Protein AF-A0AA41VCH3-F1 (afdb_monomer)

Organism: Papaver nudicaule (NCBI:txid74823)

Structure (mmCIF, N/CA/C/O backbone):
data_AF-A0AA41VCH3-F1
#
_entry.id   AF-A0AA41VCH3-F1
#
loop_
_atom_site.group_PDB
_atom_site.id
_atom_site.type_symbol
_atom_site.label_atom_id
_atom_site.label_alt_id
_atom_site.label_comp_id
_atom_site.label_asym_id
_atom_site.label_entity_id
_atom_site.label_seq_id
_atom_site.pdbx_PDB_ins_code
_atom_site.Cartn_x
_atom_site.Cartn_y
_atom_site.Cartn_z
_atom_site.occupancy
_atom_site.B_iso_or_equiv
_atom_site.auth_seq_id
_atom_site.auth_comp_id
_atom_site.auth_asym_id
_atom_site.auth_atom_id
_atom_site.pdbx_PDB_model_num
ATOM 1 N N . MET A 1 1 ? -30.556 -19.562 -73.831 1.00 44.75 1 MET A N 1
ATOM 2 C CA . MET A 1 1 ? -29.137 -19.143 -73.773 1.00 44.75 1 MET A CA 1
ATOM 3 C C . MET A 1 1 ? -28.936 -18.423 -72.446 1.00 44.75 1 MET A C 1
ATOM 5 O O . MET A 1 1 ? -29.599 -17.421 -72.222 1.00 44.75 1 MET A O 1
ATOM 9 N N . LYS A 1 2 ? -28.187 -19.008 -71.503 1.00 46.34 2 LYS A N 1
ATOM 10 C CA . LYS A 1 2 ? -28.019 -18.474 -70.138 1.00 46.34 2 LYS A CA 1
ATOM 11 C C . LYS A 1 2 ? -26.635 -17.828 -70.025 1.00 46.34 2 LYS A C 1
ATOM 13 O O . LYS A 1 2 ? -25.634 -18.504 -70.238 1.00 46.34 2 LYS A O 1
ATOM 18 N N . ASN A 1 3 ? -26.615 -16.534 -69.716 1.00 43.72 3 ASN A N 1
ATOM 19 C CA . ASN A 1 3 ? -25.417 -15.719 -69.522 1.00 43.72 3 ASN A CA 1
ATOM 20 C C . ASN A 1 3 ? -24.681 -16.133 -68.238 1.00 43.72 3 ASN A C 1
ATOM 22 O O . ASN A 1 3 ? -25.306 -16.248 -67.183 1.00 43.72 3 ASN A O 1
ATOM 26 N N . GLN A 1 4 ? -23.362 -16.322 -68.315 1.00 51.16 4 GLN A N 1
ATOM 27 C CA . GLN A 1 4 ? -22.490 -16.439 -67.144 1.00 51.16 4 GLN A CA 1
ATOM 28 C C . GLN A 1 4 ? -21.772 -15.105 -66.881 1.00 51.16 4 GLN A C 1
ATOM 30 O O . GLN A 1 4 ? -21.280 -14.505 -67.837 1.00 51.16 4 GLN A O 1
ATOM 35 N N . PRO A 1 5 ? -21.654 -14.641 -65.624 1.00 48.44 5 PRO A N 1
ATOM 36 C CA . PRO A 1 5 ? -20.784 -13.522 -65.282 1.00 48.44 5 PRO A CA 1
ATOM 37 C C . PRO A 1 5 ? -19.340 -13.995 -65.040 1.00 48.44 5 PRO A C 1
ATOM 39 O O . PRO A 1 5 ? -19.089 -14.917 -64.258 1.00 48.44 5 PRO A O 1
ATOM 42 N N . SER A 1 6 ? -18.383 -13.329 -65.689 1.00 43.38 6 SER A N 1
ATOM 43 C CA . SER A 1 6 ? -16.946 -13.491 -65.461 1.00 43.38 6 SER A CA 1
ATOM 44 C C . SER A 1 6 ? -16.555 -13.008 -64.056 1.00 43.38 6 SER A C 1
ATOM 46 O O . SER A 1 6 ? -16.932 -11.927 -63.605 1.00 43.38 6 SER A O 1
ATOM 48 N N . LYS A 1 7 ? -15.785 -13.829 -63.333 1.00 48.84 7 LYS A N 1
ATOM 49 C CA . LYS A 1 7 ? -15.198 -13.482 -62.032 1.00 48.84 7 LYS A CA 1
ATOM 50 C C . LYS A 1 7 ? -13.834 -12.822 -62.233 1.00 48.84 7 LYS A C 1
ATOM 52 O O . LYS A 1 7 ? -12.812 -13.502 -62.187 1.00 48.84 7 LYS A O 1
ATOM 57 N N . ASP A 1 8 ? -13.801 -11.500 -62.362 1.00 45.50 8 ASP A N 1
ATOM 58 C CA . ASP A 1 8 ? -12.543 -10.748 -62.289 1.00 45.50 8 ASP A CA 1
ATOM 59 C C . ASP A 1 8 ? -12.123 -10.536 -60.828 1.00 45.50 8 ASP A C 1
ATOM 61 O O . ASP A 1 8 ? -12.456 -9.552 -60.159 1.00 45.50 8 ASP A O 1
ATOM 65 N N . GLY A 1 9 ? -11.366 -11.504 -60.312 1.00 44.47 9 GLY A N 1
ATOM 66 C CA . GLY A 1 9 ? -10.691 -11.430 -59.021 1.00 44.47 9 GLY A CA 1
ATOM 67 C C . GLY A 1 9 ? -9.550 -10.412 -59.041 1.00 44.47 9 GLY A C 1
ATOM 68 O O . GLY A 1 9 ? -8.397 -10.758 -59.292 1.00 44.47 9 GLY A O 1
ATOM 69 N N . LYS A 1 10 ? -9.847 -9.150 -58.714 1.00 47.88 10 LYS A N 1
ATOM 70 C CA . LYS A 1 10 ? -8.830 -8.112 -58.478 1.00 47.88 10 LYS A CA 1
ATOM 71 C C . LYS A 1 10 ? -8.031 -8.433 -57.207 1.00 47.88 10 LYS A C 1
ATOM 73 O O . LYS A 1 10 ? -8.403 -8.032 -56.104 1.00 47.88 10 LYS A O 1
ATOM 78 N N . LYS A 1 11 ? -6.906 -9.141 -57.349 1.00 53.41 11 LYS A N 1
ATOM 79 C CA . LYS A 1 11 ? -5.894 -9.287 -56.290 1.00 53.41 11 LYS A CA 1
ATOM 80 C C . LYS A 1 11 ? -5.283 -7.910 -55.999 1.00 53.41 11 LYS A C 1
ATOM 82 O O . LYS A 1 11 ? -4.511 -7.381 -56.792 1.00 53.41 11 LYS A O 1
ATOM 87 N N . LYS A 1 12 ? -5.647 -7.305 -54.865 1.00 52.81 12 LYS A N 1
ATOM 88 C CA . LYS A 1 12 ? -5.017 -6.068 -54.381 1.00 52.81 12 LYS A CA 1
ATOM 89 C C . LYS A 1 12 ? -3.603 -6.391 -53.888 1.00 52.81 12 LYS A C 1
ATOM 91 O O . LYS A 1 12 ? -3.432 -7.069 -52.879 1.00 52.81 12 LYS A O 1
ATOM 96 N N . ASN A 1 13 ? -2.594 -5.888 -54.595 1.00 52.25 13 ASN A N 1
ATOM 97 C CA . ASN A 1 13 ? -1.188 -5.973 -54.204 1.00 52.25 13 ASN A CA 1
ATOM 98 C C . ASN A 1 13 ? -0.946 -5.171 -52.912 1.00 52.25 13 ASN A C 1
ATOM 100 O O . ASN A 1 13 ? -0.869 -3.946 -52.937 1.00 52.25 13 ASN A O 1
ATOM 104 N N . PHE A 1 14 ? -0.809 -5.856 -51.773 1.00 54.19 14 PHE A N 1
ATOM 105 C CA . PHE A 1 14 ? -0.569 -5.233 -50.459 1.00 54.19 14 PHE A CA 1
ATOM 106 C C . PHE A 1 14 ? 0.899 -4.805 -50.230 1.00 54.19 14 PHE A C 1
ATOM 108 O O . PHE A 1 14 ? 1.244 -4.253 -49.188 1.00 54.19 14 PHE A O 1
ATOM 115 N N . ASN A 1 15 ? 1.785 -5.020 -51.207 1.00 54.34 15 ASN A N 1
ATOM 116 C CA . ASN A 1 15 ? 3.236 -4.901 -51.017 1.00 54.34 15 ASN A CA 1
ATOM 117 C C . ASN A 1 15 ? 3.860 -3.587 -51.507 1.00 54.34 15 ASN A C 1
ATOM 119 O O . ASN A 1 15 ? 5.068 -3.517 -51.704 1.00 54.34 15 ASN A O 1
ATOM 123 N N . GLN A 1 16 ? 3.082 -2.516 -51.655 1.00 58.00 16 GLN A N 1
ATOM 124 C CA . GLN A 1 16 ? 3.620 -1.202 -52.016 1.00 58.00 16 GLN A CA 1
ATOM 125 C C . GLN A 1 16 ? 3.006 -0.109 -51.145 1.00 58.00 16 GLN A C 1
ATOM 127 O O . GLN A 1 16 ? 2.049 0.539 -51.554 1.00 58.00 16 GLN A O 1
ATOM 132 N N . LYS A 1 17 ? 3.535 0.042 -49.921 1.00 51.72 17 LYS A N 1
ATOM 133 C CA . LYS A 1 17 ? 3.572 1.268 -49.081 1.00 51.72 17 LYS A CA 1
ATOM 134 C C . LYS A 1 17 ? 3.895 0.896 -47.627 1.00 51.72 17 LYS A C 1
ATOM 136 O O . LYS A 1 17 ? 3.128 1.154 -46.708 1.00 51.72 17 LYS A O 1
ATOM 141 N N . LYS A 1 18 ? 5.072 0.318 -47.391 1.00 56.34 18 LYS A N 1
ATOM 142 C CA . LYS A 1 18 ? 5.729 0.428 -46.079 1.00 56.34 18 LYS A CA 1
ATOM 143 C C . LYS A 1 18 ? 6.920 1.366 -46.220 1.00 56.34 18 LYS A C 1
ATOM 145 O O . LYS A 1 18 ? 8.068 0.964 -46.108 1.00 56.34 18 LYS A O 1
ATOM 150 N N . ARG A 1 19 ? 6.609 2.626 -46.539 1.00 57.78 19 ARG A N 1
ATOM 151 C CA . ARG A 1 19 ? 7.538 3.737 -46.327 1.00 57.78 19 ARG A CA 1
ATOM 152 C C . ARG A 1 19 ? 7.658 3.924 -44.815 1.00 57.78 19 ARG A C 1
ATOM 154 O O . ARG A 1 19 ? 6.658 3.864 -44.101 1.00 57.78 19 ARG A O 1
ATOM 161 N N . LEU A 1 20 ? 8.889 4.077 -44.350 1.00 56.97 20 LEU A N 1
ATOM 162 C CA . LEU A 1 20 ? 9.230 4.391 -42.968 1.00 56.97 20 LEU A CA 1
ATOM 163 C C . LEU A 1 20 ? 8.539 5.717 -42.604 1.00 56.97 20 LEU A C 1
ATOM 165 O O . LEU A 1 20 ? 8.847 6.745 -43.196 1.00 56.97 20 LEU A O 1
ATOM 169 N N . GLY A 1 21 ? 7.541 5.657 -41.717 1.00 62.41 21 GLY A N 1
ATOM 170 C CA . GLY A 1 21 ? 6.634 6.774 -41.406 1.00 62.41 21 GLY A CA 1
ATOM 171 C C . GLY A 1 21 ? 5.174 6.464 -41.755 1.00 62.41 21 GLY A C 1
ATOM 172 O O . GLY A 1 21 ? 4.545 7.163 -42.544 1.00 62.41 21 GLY A O 1
ATOM 173 N N . GLY A 1 22 ? 4.644 5.357 -41.230 1.00 58.44 22 GLY A N 1
ATOM 174 C CA . GLY A 1 22 ? 3.269 4.928 -41.475 1.00 58.44 22 GLY A CA 1
ATOM 175 C C . GLY A 1 22 ? 2.259 5.764 -40.688 1.00 58.44 22 GLY A C 1
ATOM 176 O O . GLY A 1 22 ? 2.431 5.965 -39.491 1.00 58.44 22 GLY A O 1
ATOM 177 N N . LYS A 1 23 ? 1.220 6.219 -41.399 1.00 66.62 23 LYS A N 1
ATOM 178 C CA . LYS A 1 23 ? -0.065 6.773 -40.938 1.00 66.62 23 LYS A CA 1
ATOM 179 C C . LYS A 1 23 ? -0.340 6.470 -39.456 1.00 66.62 23 LYS A C 1
ATOM 181 O O . LYS A 1 23 ? -0.435 5.301 -39.086 1.00 66.62 23 LYS A O 1
ATOM 186 N N . GLY A 1 24 ? -0.437 7.524 -38.640 1.00 71.69 24 GLY A N 1
ATOM 187 C CA . GLY A 1 24 ? -0.767 7.418 -37.218 1.00 71.69 24 GLY A CA 1
ATOM 188 C C . GLY A 1 24 ? -2.037 6.598 -36.980 1.00 71.69 24 GLY A C 1
ATOM 189 O O . GLY A 1 24 ? -2.812 6.356 -37.909 1.00 71.69 24 GLY A O 1
ATOM 190 N N . LEU A 1 25 ? -2.218 6.142 -35.737 1.00 77.00 25 LEU A N 1
ATOM 191 C CA . LEU A 1 25 ? -3.386 5.361 -35.316 1.00 77.00 25 LEU A CA 1
ATOM 192 C C . LEU A 1 25 ? -4.669 5.984 -35.887 1.00 77.00 25 LEU A C 1
ATOM 194 O O . LEU A 1 25 ? -4.844 7.202 -35.831 1.00 77.00 25 LEU A O 1
ATOM 198 N N . SER A 1 26 ? -5.543 5.160 -36.474 1.00 84.44 26 SER A N 1
ATOM 199 C CA . SER A 1 26 ? -6.813 5.653 -37.010 1.00 84.44 26 SER A CA 1
ATOM 200 C C . SER A 1 26 ? -7.619 6.335 -35.901 1.00 84.44 26 SER A C 1
ATOM 202 O O . SER A 1 26 ? -7.504 5.969 -34.731 1.00 84.44 26 SER A O 1
ATOM 204 N N . LEU A 1 27 ? -8.451 7.318 -36.256 1.00 81.50 27 LEU A N 1
ATOM 205 C CA . LEU A 1 27 ? -9.344 7.977 -35.296 1.00 81.50 27 LEU A CA 1
ATOM 206 C C . LEU A 1 27 ? -10.200 6.947 -34.541 1.00 81.50 27 LEU A C 1
ATOM 208 O O . LEU A 1 27 ? -10.379 7.046 -33.334 1.00 81.50 27 LEU A O 1
ATOM 212 N N . GLU A 1 28 ? -10.629 5.899 -35.244 1.00 80.06 28 GLU A N 1
ATOM 213 C CA . GLU A 1 28 ? -11.319 4.746 -34.671 1.00 80.06 28 GLU A CA 1
ATOM 214 C C . GLU A 1 28 ? -10.460 3.990 -33.641 1.00 80.06 28 GLU A C 1
ATOM 216 O O . GLU A 1 28 ? -10.956 3.626 -32.579 1.00 80.06 28 GLU A O 1
ATOM 221 N N . ALA A 1 29 ? -9.159 3.793 -33.890 1.00 81.50 29 ALA A N 1
ATOM 222 C CA . ALA A 1 29 ? -8.250 3.186 -32.916 1.00 81.50 29 ALA A CA 1
ATOM 223 C C . ALA A 1 29 ? -8.054 4.073 -31.675 1.00 81.50 29 ALA A C 1
ATOM 225 O O . ALA A 1 29 ? -8.006 3.556 -30.560 1.00 81.50 29 ALA A O 1
ATOM 226 N N . PHE A 1 30 ? -7.988 5.397 -31.849 1.00 81.31 30 PHE A N 1
ATOM 227 C CA . PHE A 1 30 ? -7.926 6.354 -30.741 1.00 81.31 30 PHE A CA 1
ATOM 228 C C . PHE A 1 30 ? -9.211 6.362 -29.904 1.00 81.31 30 PHE A C 1
ATOM 230 O O . PHE A 1 30 ? -9.135 6.299 -28.677 1.00 81.31 30 PHE A O 1
ATOM 237 N N . ALA A 1 31 ? -10.378 6.392 -30.552 1.00 83.06 31 ALA A N 1
ATOM 238 C CA . ALA A 1 31 ? -11.673 6.324 -29.881 1.00 83.06 31 ALA A CA 1
ATOM 239 C C . ALA A 1 31 ? -11.825 5.001 -29.118 1.00 83.06 31 ALA A C 1
ATOM 241 O O . ALA A 1 31 ? -12.154 5.012 -27.935 1.00 83.06 31 ALA A O 1
ATOM 242 N N . ASN A 1 32 ? -11.470 3.876 -29.747 1.00 74.50 32 ASN A N 1
ATOM 243 C CA . ASN A 1 32 ? -11.501 2.554 -29.122 1.00 74.50 32 ASN A CA 1
ATOM 244 C C . ASN A 1 32 ? -10.536 2.419 -27.934 1.00 74.50 32 ASN A C 1
ATOM 246 O O . ASN A 1 32 ? -10.871 1.752 -26.962 1.00 74.50 32 ASN A O 1
ATOM 250 N N . ALA A 1 33 ? -9.366 3.064 -27.968 1.00 74.19 33 ALA A N 1
ATOM 251 C CA . ALA A 1 33 ? -8.427 3.067 -26.841 1.00 74.19 33 ALA A CA 1
ATOM 252 C C . ALA A 1 33 ? -8.945 3.840 -25.613 1.00 74.19 33 ALA A C 1
ATOM 254 O O . ALA A 1 33 ? -8.420 3.667 -24.515 1.00 74.19 33 ALA A O 1
ATOM 255 N N . LYS A 1 34 ? -9.942 4.715 -25.794 1.00 69.44 34 LYS A N 1
ATOM 256 C CA . LYS A 1 34 ? -10.591 5.471 -24.714 1.00 69.44 34 LYS A CA 1
ATOM 257 C C . LYS A 1 34 ? -11.945 4.889 -24.308 1.00 69.44 34 LYS A C 1
ATOM 259 O O . LYS A 1 34 ? -12.313 5.023 -23.147 1.00 69.44 34 LYS A O 1
ATOM 264 N N . SER A 1 35 ? -12.674 4.263 -25.233 1.00 68.25 35 SER A N 1
ATOM 265 C CA . SER A 1 35 ? -14.008 3.700 -24.985 1.00 68.25 35 SER A CA 1
ATOM 266 C C . SER A 1 35 ? -13.976 2.269 -24.454 1.00 68.25 35 SER A C 1
ATOM 268 O O . SER A 1 35 ? -14.882 1.869 -23.725 1.00 68.25 35 SER A O 1
ATOM 270 N N . LYS A 1 36 ? -12.932 1.492 -24.771 1.00 62.03 36 LYS A N 1
ATOM 271 C CA . LYS A 1 36 ? -12.729 0.178 -24.165 1.00 62.03 36 LYS A CA 1
ATOM 272 C C . LYS A 1 36 ? -12.079 0.366 -22.804 1.00 62.03 36 LYS A C 1
ATOM 274 O O . LYS A 1 36 ? -10.869 0.559 -22.700 1.00 62.03 36 LYS A O 1
ATOM 279 N N . ILE A 1 37 ? -12.885 0.259 -21.751 1.00 62.25 37 ILE A N 1
ATOM 280 C CA . ILE A 1 37 ? -12.417 -0.053 -20.395 1.00 62.25 37 ILE A CA 1
ATOM 281 C C . ILE A 1 37 ? -11.982 -1.529 -20.409 1.00 62.25 37 ILE A C 1
ATOM 283 O O . ILE A 1 37 ? -12.553 -2.387 -19.746 1.00 62.25 37 ILE A O 1
ATOM 287 N N . ASP A 1 38 ? -10.999 -1.865 -21.245 1.00 65.00 38 ASP A N 1
ATOM 288 C CA . ASP A 1 38 ? -10.329 -3.152 -21.140 1.00 65.00 38 ASP A CA 1
ATOM 289 C C . ASP A 1 38 ? -9.525 -3.071 -19.847 1.00 65.00 38 ASP A C 1
ATOM 291 O O . ASP A 1 38 ? -8.580 -2.286 -19.739 1.00 65.00 38 ASP A O 1
ATOM 295 N N . GLY A 1 39 ? -9.977 -3.816 -18.833 1.00 69.44 39 GLY A N 1
ATOM 296 C CA . GLY A 1 39 ? -9.420 -3.810 -17.486 1.00 69.44 39 GLY A CA 1
ATOM 297 C C . GLY A 1 39 ? -7.905 -3.936 -17.545 1.00 69.44 39 GLY A C 1
ATOM 298 O O . GLY A 1 39 ? -7.374 -5.012 -17.827 1.00 69.44 39 GLY A O 1
ATOM 299 N N . TYR A 1 40 ? -7.216 -2.812 -17.330 1.00 76.50 40 TYR A N 1
ATOM 300 C CA . TYR A 1 40 ? -5.771 -2.716 -17.453 1.00 76.50 40 TYR A CA 1
ATOM 301 C C . TYR A 1 40 ? -5.130 -3.674 -16.452 1.00 76.50 40 TYR A C 1
ATOM 303 O O . TYR A 1 40 ? -5.004 -3.379 -15.265 1.00 76.50 40 TYR A O 1
ATOM 311 N N . ASN A 1 41 ? -4.746 -4.851 -16.941 1.00 84.56 41 ASN A N 1
ATOM 312 C CA . ASN A 1 41 ? -4.093 -5.866 -16.140 1.00 84.56 41 ASN A CA 1
ATOM 313 C C . ASN A 1 41 ? -2.607 -5.914 -16.520 1.00 84.56 41 ASN A C 1
ATOM 315 O O . ASN A 1 41 ? -2.238 -6.552 -17.517 1.00 84.56 41 ASN A O 1
ATOM 319 N N . PRO A 1 42 ? -1.726 -5.273 -15.730 1.00 86.94 42 PRO A N 1
ATOM 320 C CA . PRO A 1 42 ? -0.305 -5.192 -16.051 1.00 86.94 42 PRO A CA 1
ATOM 321 C C . PRO A 1 42 ? 0.356 -6.575 -16.129 1.00 86.94 42 PRO A C 1
ATOM 323 O O . PRO A 1 42 ? 1.325 -6.748 -16.870 1.00 86.94 42 PRO A O 1
ATOM 326 N N . SER A 1 43 ? -0.180 -7.582 -15.427 1.00 89.75 43 SER A N 1
ATOM 327 C CA . SER A 1 43 ? 0.362 -8.945 -15.448 1.00 89.75 43 SER A CA 1
ATOM 328 C C . SER A 1 43 ? 0.152 -9.639 -16.799 1.00 89.75 43 SER A C 1
ATOM 330 O O . SER A 1 43 ? 1.077 -10.272 -17.311 1.00 89.75 43 SER A O 1
ATOM 332 N N . LEU A 1 44 ? -1.018 -9.470 -17.423 1.00 87.31 44 LEU A N 1
ATOM 333 C CA . LEU A 1 44 ? -1.325 -10.058 -18.731 1.00 87.31 44 LEU A CA 1
ATOM 334 C C . LEU A 1 44 ? -0.505 -9.392 -19.838 1.00 87.31 44 LEU A C 1
ATOM 336 O O . LEU A 1 44 ? 0.090 -10.077 -20.670 1.00 87.31 44 LEU A O 1
ATOM 340 N N . ILE A 1 45 ? -0.385 -8.064 -19.785 1.00 86.31 45 ILE A N 1
ATOM 341 C CA . ILE A 1 45 ? 0.439 -7.290 -20.722 1.00 86.31 45 ILE A CA 1
ATOM 342 C C . ILE A 1 45 ? 1.911 -7.711 -20.613 1.00 86.31 45 ILE A C 1
ATOM 344 O O . ILE A 1 45 ? 2.587 -7.888 -21.631 1.00 86.31 45 ILE A O 1
ATOM 348 N N . LYS A 1 46 ? 2.417 -7.910 -19.389 1.00 94.50 46 LYS A N 1
ATOM 349 C CA . LYS A 1 46 ? 3.786 -8.386 -19.154 1.00 94.50 46 LYS A CA 1
ATOM 350 C C . LYS A 1 46 ? 4.002 -9.784 -19.743 1.00 94.50 46 LYS A C 1
ATOM 352 O O . LYS A 1 46 ? 4.938 -9.955 -20.523 1.00 94.50 46 LY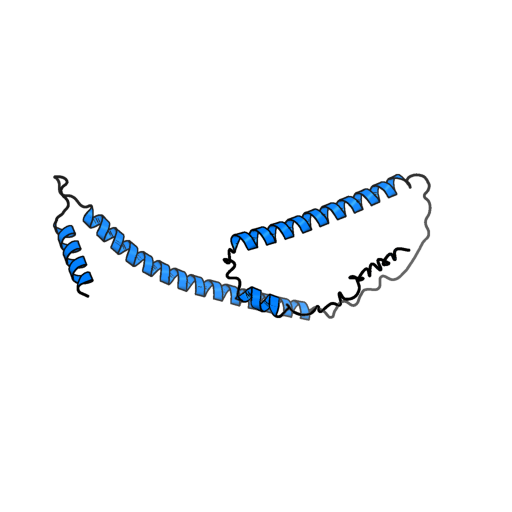S A O 1
ATOM 357 N N . LYS A 1 47 ? 3.094 -10.731 -19.473 1.00 94.94 47 LYS A N 1
ATOM 358 C CA . LYS A 1 47 ? 3.144 -12.094 -20.037 1.00 94.94 47 LYS A CA 1
ATOM 359 C C . LYS A 1 47 ? 3.161 -12.085 -21.566 1.00 94.94 47 LYS A C 1
ATOM 361 O O . LYS A 1 47 ? 3.985 -12.762 -22.176 1.00 94.94 47 LYS A O 1
ATOM 366 N N . GLN A 1 48 ? 2.305 -11.283 -22.199 1.00 92.38 48 GLN A N 1
ATOM 367 C CA . GLN A 1 48 ? 2.243 -11.193 -23.661 1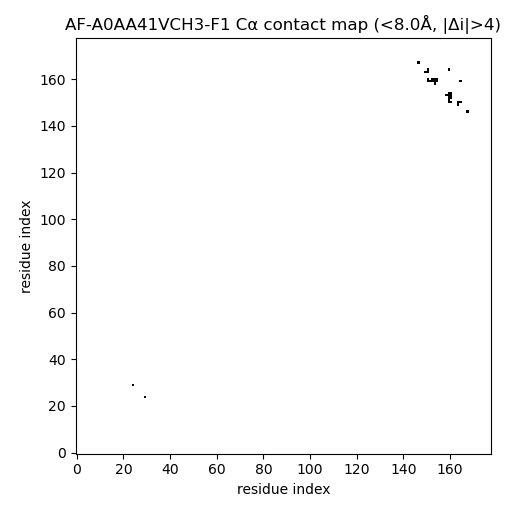.00 92.38 48 GLN A CA 1
ATOM 368 C C . GLN A 1 48 ? 3.532 -10.607 -24.261 1.00 92.38 48 GLN A C 1
ATOM 370 O O . GLN A 1 48 ? 4.040 -11.108 -25.268 1.00 92.38 48 GLN A O 1
ATOM 375 N N . ARG A 1 49 ? 4.101 -9.573 -23.626 1.00 94.12 49 ARG A N 1
ATOM 376 C CA . ARG A 1 49 ? 5.386 -8.982 -24.039 1.00 94.12 49 ARG A CA 1
ATOM 377 C C . ARG A 1 49 ? 6.531 -9.984 -23.927 1.00 94.12 49 ARG A C 1
ATOM 379 O O . ARG A 1 49 ? 7.351 -10.068 -24.840 1.00 94.12 49 ARG A O 1
ATOM 386 N N . GLU A 1 50 ? 6.596 -10.724 -22.826 1.00 94.44 50 GLU A N 1
ATOM 387 C CA . GLU A 1 50 ? 7.616 -11.751 -22.599 1.00 94.44 50 GLU A CA 1
ATOM 388 C C . GLU A 1 50 ? 7.483 -12.901 -23.599 1.00 94.44 50 GLU A C 1
ATOM 390 O O . GLU A 1 50 ? 8.469 -13.255 -24.244 1.00 94.44 50 GLU A O 1
ATOM 395 N N . PHE A 1 51 ? 6.267 -13.402 -23.832 1.00 97.31 51 PHE A N 1
ATOM 396 C CA . PHE A 1 51 ? 6.003 -14.427 -24.842 1.00 97.31 51 PHE A CA 1
ATOM 397 C C . PHE A 1 51 ? 6.515 -14.009 -26.227 1.00 97.31 51 PHE A C 1
ATOM 399 O O . PHE A 1 51 ? 7.227 -14.766 -26.890 1.00 97.31 51 PHE A O 1
ATOM 406 N N . TYR A 1 52 ? 6.224 -12.773 -26.646 1.00 97.19 52 TYR A N 1
ATOM 407 C CA . TYR A 1 52 ? 6.672 -12.267 -27.941 1.00 97.19 52 TYR A CA 1
ATOM 408 C C . TYR A 1 52 ? 8.198 -12.121 -28.027 1.00 97.19 52 TYR A C 1
ATOM 410 O O . TYR A 1 52 ? 8.804 -12.484 -29.041 1.00 97.19 52 TYR A O 1
ATOM 418 N N . LYS A 1 53 ? 8.845 -11.627 -26.962 1.00 97.06 53 LYS A N 1
ATOM 419 C CA . LYS A 1 53 ? 10.313 -11.556 -26.883 1.00 97.06 53 LYS A CA 1
ATOM 420 C C . LYS A 1 53 ? 10.937 -12.947 -26.999 1.00 97.06 53 LYS A C 1
ATOM 422 O O . LYS A 1 53 ? 11.844 -13.136 -27.808 1.00 97.06 53 LYS A O 1
ATOM 427 N N . ASN A 1 54 ? 10.403 -13.919 -26.267 1.00 96.00 54 ASN A N 1
ATOM 428 C CA . ASN A 1 54 ? 10.903 -15.290 -26.261 1.00 96.00 54 ASN A CA 1
ATOM 429 C C . ASN A 1 54 ? 10.736 -15.948 -27.634 1.00 96.00 54 ASN A C 1
ATOM 431 O O . ASN A 1 54 ? 11.700 -16.488 -28.177 1.00 96.00 54 ASN A O 1
ATOM 435 N N . ALA A 1 55 ? 9.561 -15.817 -28.254 1.00 96.38 55 ALA A N 1
ATOM 436 C CA . ALA A 1 55 ? 9.316 -16.312 -29.606 1.00 96.38 55 ALA A CA 1
ATOM 437 C C . ALA A 1 55 ? 10.293 -15.703 -30.627 1.00 96.38 55 ALA A C 1
ATOM 439 O O . ALA A 1 55 ? 10.810 -16.403 -31.502 1.00 96.38 55 ALA A O 1
ATOM 440 N N . LYS A 1 56 ? 10.609 -14.407 -30.499 1.00 97.00 56 LYS A N 1
ATOM 441 C CA . LYS A 1 56 ? 11.594 -13.735 -31.357 1.00 97.00 56 LYS A CA 1
ATOM 442 C C . LYS A 1 56 ? 12.998 -14.318 -31.176 1.00 97.00 56 LYS A C 1
ATOM 444 O O . LYS A 1 56 ? 13.669 -14.569 -32.177 1.00 97.00 56 LYS A O 1
ATOM 449 N N . CYS A 1 57 ? 13.424 -14.558 -29.936 1.00 96.31 57 CYS A N 1
ATOM 450 C CA . CYS A 1 57 ? 14.719 -15.172 -29.635 1.00 96.31 57 CYS A CA 1
ATOM 451 C C . CYS A 1 57 ? 14.814 -16.601 -30.184 1.00 96.31 57 CYS A C 1
ATOM 453 O O . CYS A 1 57 ? 15.771 -16.910 -30.893 1.00 96.31 57 CYS A O 1
ATOM 455 N N . VAL A 1 58 ? 13.793 -17.434 -29.960 1.00 96.50 58 VAL A N 1
ATOM 456 C CA . VAL A 1 58 ? 13.732 -18.808 -30.489 1.00 96.50 58 VAL A CA 1
ATOM 457 C C . VAL A 1 58 ? 13.789 -18.809 -32.016 1.00 96.50 58 VAL A C 1
ATOM 459 O O . VAL A 1 58 ? 14.552 -19.568 -32.608 1.00 96.50 58 VAL A O 1
ATOM 462 N N . ASN A 1 59 ? 13.038 -17.927 -32.676 1.00 96.69 59 ASN A N 1
ATOM 463 C CA . ASN A 1 59 ? 13.063 -17.824 -34.134 1.00 96.69 59 ASN A CA 1
ATOM 464 C C . ASN A 1 59 ? 14.420 -17.348 -34.662 1.00 96.69 59 ASN A C 1
ATOM 466 O O . ASN A 1 59 ? 14.876 -17.838 -35.694 1.00 96.69 59 ASN A O 1
ATOM 470 N N . LYS A 1 60 ? 15.078 -16.413 -33.966 1.00 97.06 60 LYS A N 1
ATOM 471 C CA . LYS A 1 60 ? 16.435 -15.971 -34.311 1.00 97.06 60 LYS A CA 1
ATOM 472 C C . LYS A 1 60 ? 17.431 -17.127 -34.191 1.00 97.06 60 LYS A C 1
ATOM 474 O O . LYS A 1 60 ? 18.194 -17.353 -35.124 1.00 97.06 60 LYS A O 1
ATOM 479 N N . TYR A 1 61 ? 17.369 -17.884 -33.098 1.00 96.06 61 TYR A N 1
ATOM 480 C CA . TYR A 1 61 ? 18.214 -19.057 -32.882 1.00 96.06 61 TYR A CA 1
ATOM 481 C C . TYR A 1 61 ? 17.989 -20.128 -33.957 1.00 96.06 61 TYR A C 1
ATOM 483 O O . TYR A 1 61 ? 18.936 -20.535 -34.622 1.00 96.06 61 TYR A O 1
ATOM 491 N N . LYS A 1 62 ? 16.731 -20.497 -34.230 1.00 95.81 62 LYS A N 1
ATOM 492 C CA . LYS A 1 62 ? 16.387 -21.459 -35.292 1.00 95.81 62 LYS A CA 1
ATOM 493 C C . LYS A 1 62 ? 16.904 -21.026 -36.667 1.00 95.81 62 LYS A C 1
ATOM 495 O O . LYS A 1 62 ? 17.318 -21.870 -37.453 1.00 95.81 62 LYS A O 1
ATOM 500 N N . LYS A 1 63 ? 16.886 -19.723 -36.974 1.00 95.25 63 LYS A N 1
ATOM 501 C CA . LYS A 1 63 ? 17.467 -19.188 -38.218 1.00 95.25 63 LYS A CA 1
ATOM 502 C C . LYS A 1 63 ? 18.989 -19.320 -38.249 1.00 95.25 63 LYS A C 1
ATOM 504 O O . LYS A 1 63 ? 19.516 -19.743 -39.269 1.00 95.25 63 LYS A O 1
ATOM 509 N N . SER A 1 64 ? 19.667 -19.001 -37.148 1.00 92.62 64 SER A N 1
ATOM 510 C CA . SER A 1 64 ? 21.122 -19.158 -37.028 1.00 92.62 64 SER A CA 1
ATOM 511 C C . SER A 1 64 ? 21.551 -20.618 -37.180 1.00 92.62 64 SER A C 1
ATOM 513 O O . SER A 1 64 ? 22.491 -20.904 -37.910 1.00 92.62 64 SER A O 1
ATOM 515 N N . LEU A 1 65 ? 20.824 -21.547 -36.551 1.00 91.56 65 LEU A N 1
ATOM 516 C CA . LEU A 1 65 ? 21.093 -22.983 -36.651 1.00 91.56 65 LEU A CA 1
ATOM 517 C C . LEU A 1 65 ? 20.952 -23.480 -38.098 1.00 91.56 65 LEU A C 1
ATOM 519 O O . LEU A 1 65 ? 21.801 -24.207 -38.598 1.00 91.56 65 LEU A O 1
ATOM 523 N N . LYS A 1 66 ? 19.909 -23.029 -38.809 1.00 93.06 66 LYS A N 1
ATOM 524 C CA . LYS A 1 66 ? 19.736 -23.335 -40.238 1.00 93.06 66 LYS A CA 1
ATOM 525 C C . LYS A 1 66 ? 20.884 -22.801 -41.094 1.00 93.06 66 LYS A C 1
ATOM 527 O O . LYS A 1 66 ? 21.280 -23.474 -42.034 1.00 93.06 66 LYS A O 1
ATOM 532 N N . GLN A 1 67 ? 21.399 -21.611 -40.784 1.00 87.38 67 GLN A N 1
ATOM 533 C CA . GLN A 1 67 ? 22.550 -21.048 -41.493 1.00 87.38 67 GLN A CA 1
ATOM 534 C C . GLN A 1 67 ? 23.812 -21.878 -41.248 1.00 87.38 67 GLN A C 1
ATOM 536 O O . GLN A 1 67 ? 24.492 -22.202 -42.209 1.00 87.38 67 GLN A O 1
ATOM 541 N N . GLN A 1 68 ? 24.089 -22.278 -40.005 1.00 83.81 68 GLN A N 1
ATOM 542 C CA . GLN A 1 68 ? 25.234 -23.140 -39.688 1.00 83.81 68 GLN A CA 1
ATOM 543 C C . GLN A 1 68 ? 25.149 -24.501 -40.391 1.00 83.81 68 GLN A C 1
ATOM 545 O O . GLN A 1 68 ? 26.118 -24.918 -41.016 1.00 83.81 68 GLN A O 1
ATOM 550 N N . ASN A 1 69 ? 23.982 -25.151 -40.369 1.00 77.62 69 ASN A N 1
ATOM 551 C CA . ASN A 1 69 ? 23.797 -26.436 -41.049 1.00 77.62 69 ASN A CA 1
ATOM 552 C C . ASN A 1 69 ? 23.932 -26.303 -42.574 1.00 77.62 69 ASN A C 1
ATOM 554 O O . ASN A 1 69 ? 24.571 -27.137 -43.201 1.00 77.62 69 ASN A O 1
ATOM 558 N N . ALA A 1 70 ? 23.415 -25.220 -43.167 1.00 72.62 70 ALA A N 1
ATOM 559 C CA . ALA A 1 70 ? 23.597 -24.960 -44.595 1.00 72.62 70 ALA A CA 1
ATOM 560 C C . ALA A 1 70 ? 25.076 -24.755 -44.970 1.00 72.62 70 ALA A C 1
ATOM 562 O O . ALA A 1 70 ? 25.491 -25.183 -46.039 1.00 72.62 70 ALA A O 1
ATOM 563 N N . GLN A 1 71 ? 25.886 -24.135 -44.104 1.00 63.12 71 GLN A N 1
ATOM 564 C CA . GLN A 1 71 ? 27.333 -24.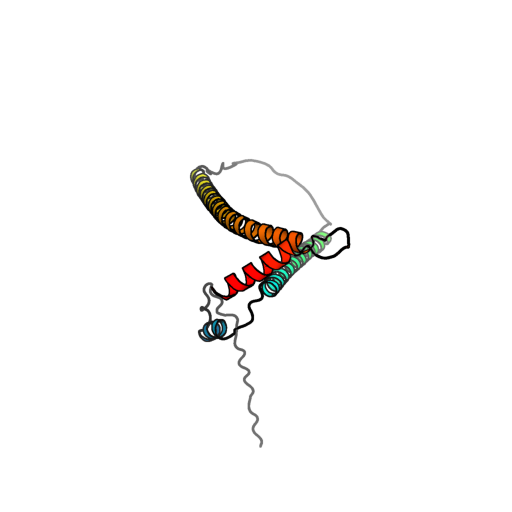012 -44.331 1.00 63.12 71 GLN A CA 1
ATOM 565 C C . GLN A 1 71 ? 28.049 -25.371 -44.211 1.00 63.12 71 GLN A C 1
ATOM 567 O O . GLN A 1 71 ? 28.923 -25.665 -45.019 1.00 63.12 71 GLN A O 1
ATOM 572 N N . HIS A 1 72 ? 27.648 -26.231 -43.268 1.00 56.50 72 HIS A N 1
ATOM 573 C CA . HIS A 1 72 ? 28.216 -27.577 -43.11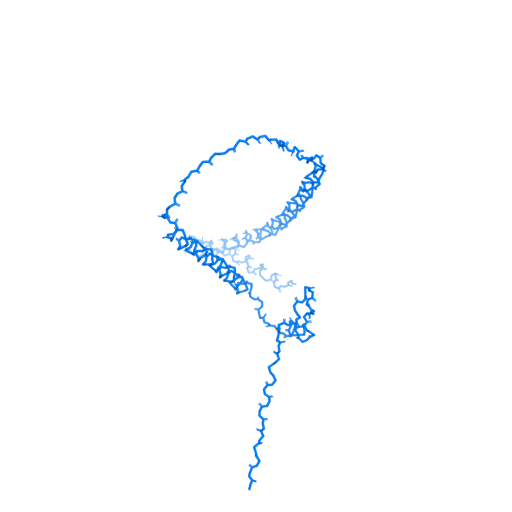4 1.00 56.50 72 HIS A CA 1
ATOM 574 C C . HIS A 1 72 ? 27.934 -28.485 -44.329 1.00 56.50 72 HIS A C 1
ATOM 576 O O . HIS A 1 72 ? 28.806 -29.243 -44.758 1.00 56.50 72 HIS A O 1
ATOM 582 N N . ASP A 1 73 ? 26.746 -28.370 -44.930 1.00 54.84 73 ASP A N 1
ATOM 583 C CA . ASP A 1 73 ? 26.366 -29.121 -46.137 1.00 54.84 73 ASP A CA 1
ATOM 584 C C . ASP A 1 73 ? 27.104 -28.649 -47.406 1.00 54.84 73 ASP A C 1
ATOM 586 O O . ASP A 1 73 ? 27.239 -29.420 -48.359 1.00 54.84 73 ASP A O 1
ATOM 590 N N . HIS A 1 74 ? 27.591 -27.401 -47.428 1.00 54.81 74 HIS A N 1
ATOM 591 C CA . HIS A 1 74 ? 28.447 -26.881 -48.500 1.00 54.81 74 HIS A CA 1
ATOM 592 C C . HIS A 1 74 ? 29.919 -27.278 -48.314 1.00 54.81 74 HIS A C 1
ATOM 594 O O . HIS A 1 74 ? 30.556 -27.672 -49.285 1.00 54.81 74 HIS A O 1
ATOM 600 N N . ILE A 1 75 ? 30.435 -27.269 -47.079 1.00 52.38 75 ILE A N 1
ATOM 601 C CA . ILE A 1 75 ? 31.826 -27.665 -46.776 1.00 52.38 75 ILE A CA 1
ATOM 602 C C . ILE A 1 75 ? 32.036 -29.174 -46.992 1.00 52.38 75 ILE A C 1
ATOM 604 O O . ILE A 1 75 ? 33.077 -29.596 -47.478 1.00 52.38 75 ILE A O 1
ATOM 608 N N . SER A 1 76 ? 31.010 -29.994 -46.749 1.00 48.44 76 SER A N 1
ATOM 609 C CA . SER A 1 76 ? 31.088 -31.454 -46.930 1.00 48.44 76 SER A CA 1
ATOM 610 C C . SER A 1 76 ? 31.082 -31.912 -48.403 1.00 48.44 76 SER A C 1
ATOM 612 O O . SER A 1 76 ? 31.135 -33.112 -48.665 1.00 48.44 76 SER A O 1
ATOM 614 N N . LYS A 1 77 ? 30.983 -30.990 -49.375 1.00 46.28 77 LYS A N 1
ATOM 615 C CA . LYS A 1 77 ? 30.987 -31.295 -50.821 1.00 46.28 77 LYS A CA 1
ATOM 616 C C . LYS A 1 77 ? 32.245 -30.832 -51.561 1.00 46.28 77 LYS A C 1
ATOM 618 O O . LYS A 1 77 ? 32.403 -31.203 -52.719 1.00 46.28 77 LYS A O 1
ATOM 623 N N . GLU A 1 78 ? 33.134 -30.079 -50.916 1.00 44.50 78 GLU A N 1
ATOM 624 C CA . GLU A 1 78 ? 34.334 -29.501 -51.547 1.00 44.50 78 GLU A CA 1
ATOM 625 C C . GLU A 1 78 ? 35.647 -29.930 -50.872 1.00 44.50 78 GLU A C 1
ATOM 627 O O . GLU A 1 78 ? 36.671 -29.287 -51.052 1.00 44.50 78 GLU A O 1
ATOM 632 N N . ASP A 1 79 ? 35.665 -31.049 -50.144 1.00 38.44 79 ASP A N 1
ATOM 633 C CA . ASP A 1 79 ? 36.901 -31.596 -49.562 1.00 38.44 79 ASP A CA 1
ATOM 634 C C . ASP A 1 79 ? 37.475 -32.735 -50.418 1.00 38.44 79 ASP A C 1
ATOM 636 O O . ASP A 1 79 ? 37.717 -33.853 -49.977 1.00 38.44 79 ASP A O 1
ATOM 640 N N . THR A 1 80 ? 37.685 -32.454 -51.704 1.00 39.59 80 THR A N 1
ATOM 641 C CA . THR A 1 80 ? 38.732 -33.124 -52.483 1.00 39.59 80 THR A CA 1
ATOM 642 C C . THR A 1 80 ? 39.311 -32.129 -53.482 1.00 39.59 80 THR A C 1
ATOM 644 O O . THR A 1 80 ? 38.604 -31.629 -54.346 1.00 39.59 80 THR A O 1
ATOM 647 N N . THR A 1 81 ? 40.629 -31.930 -53.388 1.00 33.69 81 THR A N 1
ATOM 648 C CA . THR A 1 81 ? 41.559 -31.328 -54.366 1.00 33.69 81 THR A CA 1
ATOM 649 C C . THR A 1 81 ? 42.097 -29.898 -54.122 1.00 33.69 81 THR A C 1
ATOM 651 O O . THR A 1 81 ? 41.570 -28.914 -54.615 1.00 33.6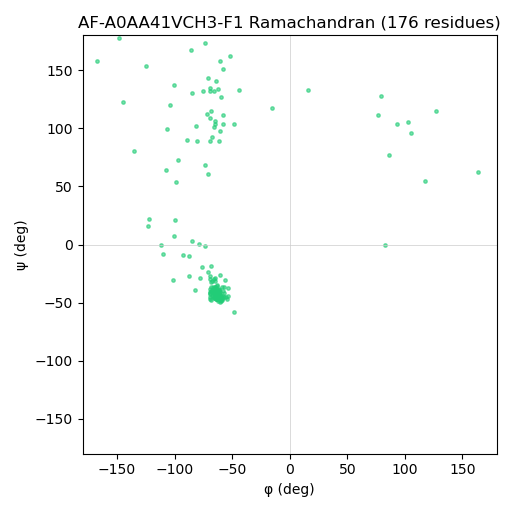9 81 THR A O 1
ATOM 654 N N . LYS A 1 82 ? 43.310 -29.887 -53.527 1.00 33.88 82 LYS A N 1
ATOM 655 C CA . LYS A 1 82 ? 44.545 -29.174 -53.955 1.00 33.88 82 LYS A CA 1
ATOM 656 C C . LYS A 1 82 ? 44.857 -27.762 -53.398 1.00 33.88 82 LYS A C 1
ATOM 658 O O . LYS A 1 82 ? 44.403 -26.753 -53.913 1.00 33.88 82 LYS A O 1
ATOM 663 N N . LEU A 1 83 ? 45.805 -27.733 -52.446 1.00 34.47 83 LEU A N 1
ATOM 664 C CA . LEU A 1 83 ? 46.974 -26.814 -52.409 1.00 34.47 83 LEU A CA 1
ATOM 665 C C . LEU A 1 83 ? 47.851 -27.031 -53.677 1.00 34.47 83 LEU A C 1
ATOM 667 O O . LEU A 1 83 ? 47.765 -28.148 -54.204 1.00 34.47 83 LEU A O 1
ATOM 671 N N . PRO A 1 84 ? 48.713 -26.090 -54.163 1.00 41.22 84 PRO A N 1
ATOM 672 C CA . PRO A 1 84 ? 49.578 -25.194 -53.361 1.00 41.22 84 PRO A CA 1
ATOM 673 C C . PRO A 1 84 ? 49.907 -23.771 -53.931 1.00 41.22 84 PRO A C 1
ATOM 675 O O . PRO A 1 84 ? 49.596 -23.454 -55.073 1.00 41.22 84 PRO A O 1
ATOM 678 N N . GLN A 1 85 ? 50.652 -23.000 -53.113 1.00 31.98 85 GLN A N 1
ATOM 679 C CA . GLN A 1 85 ? 51.813 -22.134 -53.450 1.00 31.98 85 GLN A CA 1
ATOM 680 C C . GLN A 1 85 ? 51.674 -20.589 -53.568 1.00 31.98 85 GLN A C 1
ATOM 682 O O . GLN A 1 85 ? 51.119 -20.051 -54.517 1.00 31.98 85 GLN A O 1
ATOM 687 N N . GLU A 1 86 ? 52.207 -19.942 -52.518 1.00 34.91 86 GLU A N 1
ATOM 688 C CA . GLU A 1 86 ? 53.115 -18.774 -52.387 1.00 34.91 86 GLU A CA 1
ATOM 689 C C . GLU A 1 86 ? 53.355 -17.814 -53.569 1.00 34.91 86 GLU A C 1
ATOM 691 O O . GLU A 1 86 ? 53.697 -18.258 -54.656 1.00 34.91 86 GLU A O 1
ATOM 696 N N . ASP A 1 87 ? 53.281 -16.500 -53.288 1.00 32.06 87 ASP A N 1
ATOM 697 C CA . ASP A 1 87 ? 54.251 -15.480 -53.732 1.00 32.06 87 ASP A CA 1
ATOM 698 C C . ASP A 1 87 ? 54.056 -14.134 -52.987 1.00 32.06 87 ASP A C 1
ATOM 700 O O . ASP A 1 87 ? 53.010 -13.847 -52.399 1.00 32.06 87 ASP A O 1
ATOM 704 N N . GLU A 1 88 ? 55.140 -13.365 -52.986 1.00 36.19 88 GLU A N 1
ATOM 705 C CA . GLU A 1 88 ? 55.657 -12.412 -51.999 1.00 36.19 88 GLU A CA 1
ATOM 706 C C . GLU A 1 88 ? 55.146 -10.949 -52.029 1.00 36.19 88 GLU A C 1
ATOM 708 O O . GLU A 1 88 ? 54.614 -10.441 -53.013 1.00 36.19 88 GLU A O 1
ATOM 713 N N . GLU A 1 89 ? 55.480 -10.270 -50.924 1.00 34.78 89 GLU A N 1
ATOM 714 C CA . GLU A 1 89 ? 55.867 -8.855 -50.777 1.00 34.78 89 GLU A CA 1
ATOM 715 C C . GLU A 1 89 ? 54.879 -7.655 -50.750 1.00 34.78 89 GLU A C 1
ATOM 717 O O . GLU A 1 89 ? 54.153 -7.310 -51.675 1.00 34.78 89 GLU A O 1
ATOM 722 N N . ALA A 1 90 ? 55.088 -6.888 -49.668 1.00 32.41 90 ALA A N 1
ATOM 723 C CA . ALA A 1 90 ? 55.176 -5.427 -49.590 1.00 32.41 90 ALA A CA 1
ATOM 724 C C . ALA A 1 90 ? 53.902 -4.553 -49.648 1.00 32.41 90 ALA A C 1
ATOM 726 O O . ALA A 1 90 ? 53.355 -4.211 -50.690 1.00 32.41 90 ALA A O 1
ATOM 727 N N . GLY A 1 91 ? 53.615 -3.929 -48.496 1.00 31.45 91 GLY A N 1
ATOM 728 C CA . GLY A 1 91 ? 53.476 -2.470 -48.491 1.00 31.45 91 GLY A CA 1
ATOM 729 C C . GLY A 1 91 ? 52.197 -1.883 -47.894 1.00 31.45 91 GLY A C 1
ATOM 730 O O . GLY A 1 91 ? 51.126 -1.891 -48.488 1.00 31.45 91 GLY A O 1
ATOM 731 N N . THR A 1 92 ? 52.395 -1.155 -46.793 1.00 36.22 92 THR A N 1
ATOM 732 C CA . THR A 1 92 ? 51.576 -0.032 -46.289 1.00 36.22 92 THR A CA 1
ATOM 733 C C . THR A 1 92 ? 50.368 -0.342 -45.396 1.00 36.22 92 THR A C 1
ATOM 735 O O . THR A 1 92 ? 49.206 -0.129 -45.737 1.00 36.22 92 THR A O 1
ATOM 738 N N . SER A 1 93 ? 50.665 -0.647 -44.130 1.00 43.62 93 SER A N 1
ATOM 739 C CA . SER A 1 93 ? 49.764 -0.404 -42.997 1.00 43.62 93 SER A CA 1
ATOM 740 C C . SER A 1 93 ? 49.479 1.098 -42.860 1.00 43.62 93 SER A C 1
ATOM 742 O O . SER A 1 93 ? 50.183 1.829 -42.157 1.00 43.62 93 SER A O 1
ATOM 744 N N . ARG A 1 94 ? 48.442 1.587 -43.549 1.00 46.06 94 ARG A N 1
ATOM 745 C CA . ARG A 1 94 ? 47.937 2.958 -43.392 1.00 46.06 94 ARG A CA 1
ATOM 746 C C . ARG A 1 94 ? 47.367 3.110 -41.981 1.00 46.06 94 ARG A C 1
ATOM 748 O O . ARG A 1 94 ? 46.258 2.668 -41.691 1.00 46.06 94 ARG A O 1
ATOM 755 N N . LYS A 1 95 ? 48.143 3.732 -41.090 1.00 47.03 95 LYS A N 1
ATOM 756 C CA . LYS A 1 95 ? 47.707 4.140 -39.749 1.00 47.03 95 LYS A CA 1
ATOM 757 C C . LYS A 1 95 ? 46.509 5.084 -39.893 1.00 47.03 95 LYS A C 1
ATOM 759 O O . LYS A 1 95 ? 46.658 6.240 -40.276 1.00 47.03 95 LYS A O 1
ATOM 764 N N . MET A 1 96 ? 45.317 4.562 -39.617 1.00 47.12 96 MET A N 1
ATOM 765 C CA . MET A 1 96 ? 44.065 5.311 -39.634 1.00 47.12 96 MET A CA 1
ATOM 766 C C . MET A 1 96 ? 44.121 6.461 -38.623 1.00 47.12 96 MET A C 1
ATOM 768 O O . MET A 1 96 ? 44.408 6.275 -37.439 1.00 47.12 96 MET A O 1
ATOM 772 N N . HIS A 1 97 ? 43.832 7.662 -39.109 1.00 50.53 97 HIS A N 1
ATOM 773 C CA . HIS A 1 97 ? 43.819 8.913 -38.362 1.00 50.53 97 HIS A CA 1
ATOM 774 C C . HIS A 1 97 ? 42.585 8.994 -37.434 1.00 50.53 97 HIS A C 1
ATOM 776 O O . HIS A 1 97 ? 41.691 9.803 -37.638 1.00 50.53 97 HIS A O 1
ATOM 782 N N . ASN A 1 98 ? 42.511 8.176 -36.380 1.00 57.50 98 ASN A N 1
ATOM 783 C CA . ASN A 1 98 ? 41.428 8.248 -35.385 1.00 57.50 98 ASN A CA 1
ATOM 784 C C . ASN A 1 98 ? 41.862 9.057 -34.154 1.00 57.50 98 ASN A C 1
ATOM 786 O O . ASN A 1 98 ? 42.110 8.508 -33.082 1.00 57.50 98 ASN A O 1
ATOM 790 N N . LYS A 1 99 ? 41.977 10.384 -34.291 1.00 59.00 99 LYS A N 1
ATOM 791 C CA . LYS A 1 99 ? 42.332 11.281 -33.167 1.00 59.00 99 LYS A CA 1
ATOM 792 C C . LYS A 1 99 ? 41.319 12.391 -32.874 1.00 59.00 99 LYS A C 1
ATOM 794 O O . LYS A 1 99 ? 41.648 13.299 -32.123 1.00 59.00 99 LYS A O 1
ATOM 799 N N . GLN A 1 100 ? 40.090 12.306 -33.390 1.00 57.44 100 GLN A N 1
ATOM 800 C CA . GLN A 1 100 ? 39.094 13.379 -33.217 1.00 57.44 100 GLN A CA 1
ATOM 801 C C . GLN A 1 100 ? 37.875 13.046 -32.333 1.00 57.44 100 GLN A C 1
ATOM 803 O O . GLN A 1 100 ? 37.081 13.933 -32.060 1.00 57.44 100 GLN A O 1
ATOM 808 N N . ASN A 1 101 ? 37.754 11.834 -31.774 1.00 56.75 101 ASN A N 1
ATOM 809 C CA . ASN A 1 101 ? 36.579 11.452 -30.962 1.00 56.75 101 ASN A CA 1
ATOM 810 C C . ASN A 1 101 ? 36.763 11.493 -29.432 1.00 56.75 101 ASN A C 1
ATOM 812 O O . ASN A 1 101 ? 35.863 11.076 -28.708 1.00 56.75 101 ASN A O 1
ATOM 816 N N . LYS A 1 102 ? 37.884 12.000 -28.895 1.00 58.84 102 LYS A N 1
ATOM 817 C CA . LYS A 1 102 ? 38.130 11.978 -27.434 1.00 58.84 102 LYS A CA 1
ATOM 818 C C . LYS A 1 102 ? 37.140 12.829 -26.616 1.00 58.84 102 LYS A C 1
ATOM 820 O O . LYS A 1 102 ? 36.842 12.452 -25.489 1.00 58.84 102 LYS A O 1
ATOM 825 N N . GLY A 1 103 ? 36.581 13.904 -27.182 1.00 60.00 103 GLY A N 1
ATOM 826 C CA . GLY A 1 103 ? 35.597 14.758 -26.494 1.00 60.00 103 GLY A CA 1
ATOM 827 C C . GLY A 1 103 ? 34.173 14.181 -26.432 1.00 60.00 103 GLY A C 1
ATOM 828 O O . GLY A 1 103 ? 33.451 14.422 -25.469 1.00 60.00 103 GLY A O 1
ATOM 829 N N . HIS A 1 104 ? 33.765 13.356 -27.406 1.00 63.66 104 HIS A N 1
ATOM 830 C CA . HIS A 1 104 ? 32.407 12.790 -27.444 1.00 63.66 104 HIS A CA 1
ATOM 831 C C . HIS A 1 104 ? 32.160 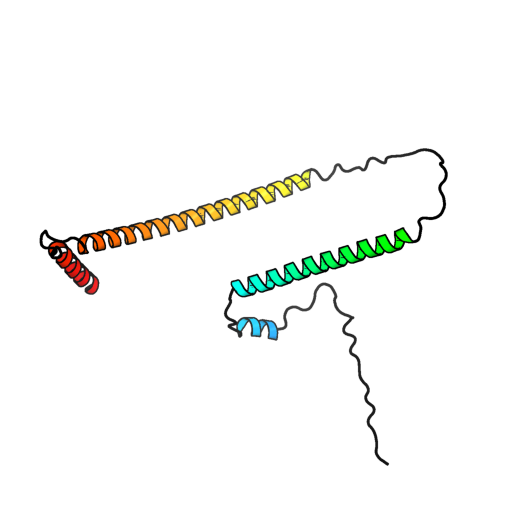11.776 -26.313 1.00 63.66 104 HIS A C 1
ATOM 833 O O . HIS A 1 104 ? 31.084 11.751 -25.718 1.00 63.66 104 HIS A O 1
ATOM 839 N N . TYR A 1 105 ? 33.181 10.988 -25.958 1.00 63.69 105 TYR A N 1
ATOM 840 C CA . TYR A 1 105 ? 33.108 10.046 -24.837 1.00 63.69 105 TYR A CA 1
ATOM 841 C C . TYR A 1 105 ? 33.052 10.742 -23.468 1.00 63.69 105 TYR A C 1
ATOM 843 O O . TYR A 1 105 ? 32.432 10.207 -22.553 1.00 63.69 105 TYR A O 1
ATOM 851 N N . GLN A 1 106 ? 33.647 11.933 -23.330 1.00 68.06 106 GLN A N 1
ATOM 852 C CA . GLN A 1 106 ? 33.551 12.733 -22.101 1.00 68.06 106 GLN A CA 1
ATOM 853 C C . GLN A 1 106 ? 32.127 13.276 -21.913 1.00 68.06 106 GLN A C 1
ATOM 855 O O . GLN A 1 106 ? 31.533 13.069 -20.860 1.00 68.06 106 GLN A O 1
ATOM 860 N N . SER A 1 107 ? 31.517 13.818 -22.972 1.00 73.06 107 SER A N 1
ATOM 861 C CA . SER A 1 107 ? 30.121 14.281 -22.936 1.00 73.06 107 SER A CA 1
ATOM 862 C C . SER A 1 107 ? 29.116 13.154 -22.631 1.00 73.06 107 SER A C 1
ATOM 864 O O . SER A 1 107 ? 28.179 13.349 -21.859 1.00 73.06 107 SER A O 1
ATOM 866 N N . LEU A 1 108 ? 29.320 11.944 -23.171 1.00 80.12 108 LEU A N 1
ATOM 867 C CA . LEU A 1 108 ? 28.476 10.781 -22.852 1.00 80.12 108 LEU A CA 1
ATOM 868 C C . LEU A 1 108 ? 28.584 10.353 -21.381 1.00 80.12 108 LEU A C 1
ATOM 870 O O . LEU A 1 108 ? 27.581 9.944 -20.791 1.00 80.12 108 LEU A O 1
ATOM 874 N N . ARG A 1 109 ? 29.781 10.458 -20.792 1.00 83.69 109 ARG A N 1
ATOM 875 C CA . ARG A 1 109 ? 30.020 10.165 -19.375 1.00 83.69 109 ARG A CA 1
ATOM 876 C C . ARG A 1 109 ? 29.280 11.152 -18.478 1.00 83.69 109 ARG A C 1
ATOM 878 O O . ARG A 1 109 ? 28.567 10.722 -17.581 1.00 83.69 109 ARG A O 1
ATOM 885 N N . GLU A 1 110 ? 29.356 12.442 -18.789 1.00 83.81 110 GLU A N 1
ATOM 886 C CA . GLU A 1 110 ? 28.643 13.489 -18.047 1.00 83.81 110 GLU A CA 1
ATOM 887 C C . GLU A 1 110 ? 27.120 13.305 -18.098 1.00 83.81 110 GLU A C 1
ATOM 889 O O . GLU A 1 110 ? 26.433 13.488 -17.096 1.00 83.81 110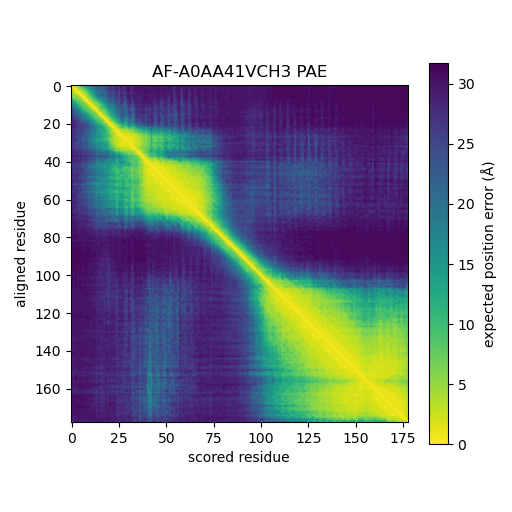 GLU A O 1
ATOM 894 N N . VAL A 1 111 ? 26.564 12.919 -19.253 1.00 86.25 111 VAL A N 1
ATOM 895 C CA . VAL A 1 111 ? 25.120 12.648 -19.381 1.00 86.25 111 VAL A CA 1
ATOM 896 C C . VAL A 1 111 ? 24.707 11.433 -18.548 1.00 86.25 111 VAL A C 1
ATOM 898 O O . VAL A 1 111 ? 23.618 11.423 -17.973 1.00 86.25 111 VAL A O 1
ATOM 901 N N . TYR A 1 112 ? 25.556 10.409 -18.481 1.00 88.81 112 TYR A N 1
ATOM 902 C CA . TYR A 1 112 ? 25.309 9.228 -17.660 1.00 88.81 112 TYR A CA 1
ATOM 903 C C . TYR A 1 112 ? 25.366 9.553 -16.163 1.00 88.81 112 TYR A C 1
ATOM 905 O O . TYR A 1 112 ? 24.449 9.187 -15.430 1.00 88.81 112 TYR A O 1
ATOM 913 N N . GLU A 1 113 ? 26.399 10.277 -15.726 1.00 89.31 113 GLU A N 1
ATOM 914 C CA . GLU A 1 113 ? 26.574 10.702 -14.333 1.00 89.31 113 GLU A CA 1
ATOM 915 C C . GLU A 1 113 ? 25.386 11.554 -13.868 1.00 89.31 113 GLU A C 1
ATOM 917 O O . GLU A 1 113 ? 24.762 11.231 -12.859 1.00 89.31 113 GLU A O 1
ATOM 922 N N . LYS A 1 114 ? 24.960 12.537 -14.672 1.00 89.81 114 LYS A N 1
ATOM 923 C CA . LYS A 1 114 ? 23.787 13.375 -14.367 1.00 89.81 114 LYS A CA 1
ATOM 924 C C . LYS A 1 114 ? 22.500 12.564 -14.209 1.00 89.81 114 LYS A C 1
ATOM 926 O O . LYS A 1 114 ? 21.770 12.759 -13.243 1.00 89.81 114 LYS A O 1
ATOM 931 N N . LYS A 1 115 ? 22.230 11.619 -15.117 1.00 90.44 115 LYS A N 1
ATOM 932 C CA . LYS A 1 115 ? 21.048 10.746 -15.002 1.00 90.44 115 LYS A CA 1
ATOM 933 C C . LYS A 1 115 ? 21.092 9.879 -13.753 1.00 90.44 115 LYS A C 1
ATOM 935 O O . LYS A 1 115 ? 20.072 9.705 -13.095 1.00 90.44 115 LYS A O 1
ATOM 940 N N . HIS A 1 116 ? 22.261 9.337 -13.434 1.00 87.38 116 HIS A N 1
ATOM 941 C CA . HIS A 1 116 ? 22.428 8.506 -12.253 1.00 87.38 116 HIS A CA 1
ATOM 942 C C . HIS A 1 116 ? 22.200 9.317 -10.970 1.00 87.38 116 HIS A C 1
ATOM 944 O O . HIS A 1 116 ? 21.507 8.858 -10.067 1.00 87.38 116 HIS A O 1
ATOM 950 N N . GLU A 1 117 ? 22.724 10.540 -10.893 1.00 90.00 117 GLU A N 1
ATOM 951 C CA . GLU A 1 117 ? 22.496 11.439 -9.758 1.00 90.00 117 GLU A CA 1
ATOM 952 C C . GLU A 1 117 ? 21.019 11.818 -9.590 1.00 90.00 117 GLU A C 1
ATOM 954 O O . GLU A 1 117 ? 20.509 11.831 -8.469 1.00 90.00 117 GLU A O 1
ATOM 959 N N . GLU A 1 118 ? 20.318 12.114 -10.685 1.00 85.69 118 GLU A N 1
ATOM 960 C CA . GLU A 1 118 ? 18.880 12.404 -10.662 1.00 85.69 118 GLU A CA 1
ATOM 961 C C . GLU A 1 118 ? 18.059 11.191 -10.202 1.00 85.69 118 GLU A C 1
ATOM 963 O O . GLU A 1 118 ? 17.144 11.329 -9.386 1.00 85.69 118 GLU A O 1
ATOM 968 N N . GLU A 1 119 ? 18.398 9.991 -10.676 1.00 86.25 119 GLU A N 1
ATOM 969 C CA . GLU A 1 119 ? 17.733 8.754 -10.264 1.00 86.25 119 GLU A CA 1
ATOM 970 C C . GLU A 1 119 ? 17.973 8.429 -8.785 1.00 86.25 119 GLU A C 1
ATOM 972 O O . GLU A 1 119 ? 17.031 8.039 -8.092 1.00 86.25 119 GLU A O 1
ATOM 977 N N . GLU A 1 120 ? 19.194 8.610 -8.278 1.00 90.25 120 GLU A N 1
ATOM 978 C CA . GLU A 1 120 ? 19.513 8.400 -6.860 1.00 90.25 120 GLU A CA 1
ATOM 979 C C . GLU A 1 120 ? 18.787 9.409 -5.960 1.00 90.25 120 GLU A C 1
ATOM 981 O O . GLU A 1 120 ? 18.194 9.017 -4.952 1.00 90.25 120 GLU A O 1
ATOM 986 N N . LYS A 1 121 ? 18.715 10.685 -6.359 1.00 89.81 121 LYS A N 1
ATOM 987 C CA . LYS A 1 121 ? 17.916 11.697 -5.644 1.00 89.81 121 LYS A CA 1
ATOM 988 C C . LYS A 1 121 ? 16.431 11.333 -5.629 1.00 89.81 121 LYS A C 1
ATOM 990 O O . LYS A 1 121 ? 15.807 11.328 -4.570 1.00 89.81 121 LYS A O 1
ATOM 995 N N . ALA A 1 122 ? 15.877 10.925 -6.771 1.00 89.62 122 ALA A N 1
ATOM 996 C CA . ALA A 1 122 ? 14.479 10.512 -6.862 1.00 89.62 122 ALA A CA 1
ATOM 997 C C . ALA A 1 122 ? 14.171 9.245 -6.040 1.00 89.62 122 ALA A C 1
ATOM 999 O O . ALA A 1 122 ? 13.046 9.079 -5.555 1.00 89.62 122 ALA A O 1
ATOM 1000 N N . LYS A 1 123 ? 15.135 8.327 -5.885 1.00 92.00 123 LYS A N 1
ATOM 1001 C CA . LYS A 1 123 ? 15.006 7.173 -4.978 1.00 92.00 123 LYS A CA 1
ATOM 1002 C C . LYS A 1 123 ? 15.016 7.623 -3.521 1.00 92.00 123 LYS A C 1
ATOM 1004 O O . LYS A 1 123 ? 14.124 7.214 -2.782 1.00 92.00 123 LYS A O 1
ATOM 1009 N N . ALA A 1 124 ? 15.953 8.490 -3.143 1.00 92.44 124 ALA A N 1
ATOM 1010 C CA . ALA A 1 124 ? 16.074 9.002 -1.782 1.00 92.44 124 ALA A CA 1
ATOM 1011 C C . ALA A 1 124 ? 14.812 9.761 -1.331 1.00 92.44 124 ALA A C 1
ATOM 1013 O O . ALA A 1 124 ? 14.298 9.509 -0.243 1.00 92.44 124 ALA A O 1
ATOM 1014 N N . GLU A 1 125 ? 14.245 10.621 -2.182 1.00 91.31 125 GLU A N 1
ATOM 1015 C CA . GLU A 1 125 ? 12.993 11.337 -1.886 1.00 91.31 125 GLU A CA 1
ATOM 1016 C C . GLU A 1 125 ? 11.810 10.380 -1.679 1.00 91.31 125 GLU A C 1
ATOM 1018 O O . GLU A 1 125 ? 11.031 10.516 -0.729 1.00 91.31 125 GLU A O 1
ATOM 1023 N N . LYS A 1 126 ? 11.684 9.364 -2.542 1.00 93.56 126 LYS A N 1
ATOM 1024 C CA . LYS A 1 126 ? 10.638 8.339 -2.410 1.00 93.56 126 LYS A CA 1
ATOM 1025 C C . LYS A 1 126 ? 10.819 7.511 -1.149 1.00 93.56 126 LYS A C 1
ATOM 1027 O O . LYS A 1 126 ? 9.831 7.209 -0.482 1.00 93.56 126 LYS A O 1
ATOM 1032 N N . GLU A 1 127 ? 12.051 7.134 -0.828 1.00 93.44 127 GLU A N 1
ATOM 1033 C CA . GLU A 1 127 ? 12.349 6.387 0.385 1.00 93.44 127 GLU A CA 1
ATOM 1034 C C . GLU A 1 127 ? 12.014 7.213 1.628 1.00 93.44 127 GLU A C 1
ATOM 1036 O O . GLU A 1 127 ? 11.321 6.710 2.509 1.00 93.44 127 GLU A O 1
ATOM 1041 N N . ALA A 1 128 ? 12.386 8.494 1.666 1.00 93.94 128 ALA A N 1
ATOM 1042 C CA . ALA A 1 128 ? 12.041 9.392 2.765 1.00 93.94 128 ALA A CA 1
ATOM 1043 C C . ALA A 1 128 ? 10.518 9.499 2.962 1.00 93.94 128 ALA A C 1
ATOM 1045 O O . ALA A 1 128 ? 10.020 9.367 4.085 1.00 93.94 128 ALA A O 1
ATOM 1046 N N . MET A 1 129 ? 9.756 9.645 1.873 1.00 91.94 129 MET A N 1
ATOM 1047 C CA . MET A 1 129 ? 8.290 9.662 1.925 1.00 91.94 129 MET A CA 1
ATOM 1048 C C . MET A 1 129 ? 7.715 8.331 2.443 1.00 91.94 129 MET A C 1
ATOM 1050 O O . MET A 1 129 ? 6.790 8.317 3.261 1.00 91.94 129 MET A O 1
ATOM 1054 N N . LEU A 1 130 ? 8.261 7.198 1.995 1.00 94.50 130 LEU A N 1
ATOM 1055 C CA . LEU A 1 130 ? 7.834 5.875 2.455 1.00 94.50 130 LEU A CA 1
ATOM 1056 C C . LEU A 1 130 ? 8.170 5.647 3.930 1.00 94.50 130 LEU A C 1
ATOM 1058 O O . LEU A 1 130 ? 7.333 5.120 4.663 1.00 94.50 130 LEU A O 1
ATOM 1062 N N . GLN A 1 131 ? 9.349 6.067 4.382 1.00 94.81 131 GLN A N 1
ATOM 1063 C CA . GLN A 1 131 ? 9.748 5.986 5.783 1.00 94.81 131 GLN A CA 1
ATOM 1064 C C . GLN A 1 131 ? 8.832 6.839 6.668 1.00 94.81 131 GLN A C 1
ATOM 1066 O O . GLN A 1 131 ? 8.389 6.356 7.708 1.00 94.81 131 GLN A O 1
ATOM 1071 N N . ALA A 1 132 ? 8.483 8.062 6.251 1.00 93.69 132 ALA A N 1
ATOM 1072 C CA . ALA A 1 132 ? 7.536 8.908 6.981 1.00 93.69 132 ALA A CA 1
ATOM 1073 C C . ALA A 1 132 ? 6.162 8.229 7.128 1.00 93.69 132 ALA A C 1
ATOM 1075 O O . ALA A 1 132 ? 5.641 8.105 8.238 1.00 93.69 132 ALA A O 1
ATOM 1076 N N . ARG A 1 133 ? 5.625 7.682 6.030 1.00 94.81 133 ARG A N 1
ATOM 1077 C CA . ARG A 1 133 ? 4.365 6.922 6.036 1.00 94.81 133 ARG A CA 1
ATOM 1078 C C . ARG A 1 133 ? 4.436 5.680 6.931 1.00 94.81 133 ARG A C 1
ATOM 1080 O O . ARG A 1 133 ? 3.467 5.341 7.608 1.00 94.81 133 ARG A O 1
ATOM 1087 N N . ASN A 1 134 ? 5.555 4.962 6.908 1.00 94.81 134 ASN A N 1
ATOM 1088 C CA . ASN A 1 134 ? 5.734 3.757 7.715 1.00 94.81 134 ASN A CA 1
ATOM 1089 C C . ASN A 1 134 ? 5.810 4.088 9.209 1.00 94.81 134 ASN A C 1
ATOM 1091 O O . ASN A 1 134 ? 5.170 3.396 9.993 1.00 94.81 134 ASN A O 1
ATOM 1095 N N . LYS A 1 135 ? 6.495 5.173 9.591 1.00 95.81 135 LYS A N 1
ATOM 1096 C CA . LYS A 1 135 ? 6.532 5.658 10.980 1.00 95.81 135 LYS A CA 1
ATOM 1097 C C . LYS A 1 135 ? 5.137 6.026 11.486 1.00 95.81 135 LYS A C 1
ATOM 1099 O O . LYS A 1 135 ? 4.759 5.633 12.583 1.00 95.81 135 LYS A O 1
ATOM 1104 N N . GLU A 1 136 ? 4.337 6.719 10.675 1.00 93.31 136 GLU A N 1
ATOM 1105 C CA . GLU A 1 136 ? 2.948 7.041 11.031 1.00 93.31 136 GLU A CA 1
ATOM 1106 C C . GLU A 1 136 ? 2.114 5.769 11.268 1.00 93.31 136 GLU A C 1
ATOM 1108 O O . GLU A 1 136 ? 1.417 5.641 12.278 1.00 93.31 136 GLU A O 1
ATOM 1113 N N . ARG A 1 137 ? 2.237 4.786 10.369 1.00 93.81 137 ARG A N 1
ATOM 1114 C CA . ARG A 1 137 ? 1.574 3.482 10.507 1.00 93.81 137 ARG A CA 1
ATOM 1115 C C . ARG A 1 137 ? 2.015 2.741 11.759 1.00 93.81 137 ARG A C 1
ATOM 1117 O O . ARG A 1 137 ? 1.166 2.199 12.458 1.00 93.81 137 ARG A O 1
ATOM 1124 N N . GLU A 1 138 ? 3.308 2.738 12.054 1.00 95.88 138 GLU A N 1
ATOM 1125 C CA . GLU A 1 138 ? 3.869 2.079 13.231 1.00 95.88 138 GLU A CA 1
ATOM 1126 C C . GLU A 1 138 ? 3.315 2.677 14.528 1.00 95.88 138 GLU A C 1
ATOM 1128 O O . GLU A 1 138 ? 2.962 1.929 15.437 1.00 95.88 138 GLU A O 1
ATOM 1133 N N . VAL A 1 139 ? 3.134 4.000 14.593 1.00 96.19 139 VAL A N 1
ATOM 1134 C CA . VAL A 1 139 ? 2.504 4.670 15.744 1.00 96.19 139 VAL A CA 1
ATOM 1135 C C . VAL A 1 139 ? 1.039 4.256 15.911 1.00 96.19 139 VAL A C 1
ATOM 1137 O O . VAL A 1 139 ? 0.568 4.042 17.029 1.00 96.19 139 VAL A O 1
ATOM 1140 N N . VAL A 1 140 ? 0.283 4.132 14.819 1.00 94.88 140 VAL A N 1
ATOM 1141 C CA . VAL A 1 140 ? -1.114 3.668 14.889 1.00 94.88 140 VAL A CA 1
ATOM 1142 C C . VAL A 1 140 ? -1.178 2.190 15.282 1.00 94.88 140 VAL A C 1
ATOM 1144 O O . VAL A 1 140 ? -2.008 1.787 16.103 1.00 94.88 140 VAL A O 1
ATOM 1147 N N . GLU A 1 141 ? -0.293 1.367 14.726 1.00 95.94 141 GLU A N 1
ATOM 1148 C CA . GLU A 1 141 ? -0.219 -0.057 15.034 1.00 95.94 141 GLU A CA 1
ATOM 1149 C C . GLU A 1 141 ? 0.242 -0.331 16.464 1.00 95.94 141 GLU A C 1
ATOM 1151 O O . GLU A 1 141 ? -0.316 -1.230 17.098 1.00 95.94 141 GLU A O 1
ATOM 1156 N N . SER A 1 142 ? 1.201 0.429 16.995 1.00 95.75 142 SER A N 1
ATOM 1157 C CA . SER A 1 142 ? 1.661 0.297 18.380 1.00 95.75 142 SER A CA 1
ATOM 1158 C C . SER A 1 142 ? 0.527 0.611 19.354 1.00 95.75 142 SER A C 1
ATOM 1160 O O . SER A 1 142 ? 0.207 -0.230 20.194 1.00 95.75 142 SER A O 1
ATOM 1162 N N . LYS A 1 143 ? -0.202 1.715 19.140 1.00 93.81 143 LYS A N 1
ATOM 1163 C CA . LYS A 1 143 ? -1.415 2.052 19.908 1.00 93.81 143 LYS A CA 1
ATOM 1164 C C . LYS A 1 14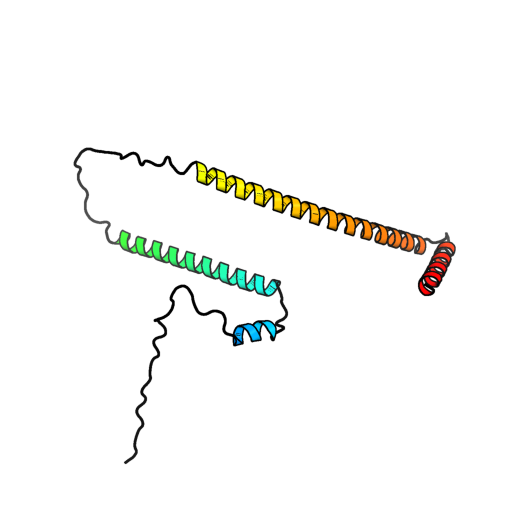3 ? -2.478 0.955 19.826 1.00 93.81 143 LYS A C 1
ATOM 1166 O O . LYS A 1 143 ? -3.112 0.609 20.824 1.00 93.81 143 LYS A O 1
ATOM 1171 N N . ARG A 1 144 ? -2.692 0.373 18.640 1.00 93.88 144 ARG A N 1
ATOM 1172 C CA . ARG A 1 144 ? -3.644 -0.736 18.453 1.00 93.88 144 ARG A CA 1
ATOM 1173 C C . ARG A 1 144 ? -3.207 -1.993 19.205 1.00 93.88 144 ARG A C 1
ATOM 1175 O O . ARG A 1 144 ? -4.058 -2.664 19.793 1.00 93.88 144 ARG A O 1
ATOM 1182 N N . LYS A 1 145 ? -1.917 -2.335 19.156 1.00 96.75 145 LYS A N 1
ATOM 1183 C CA . LYS A 1 145 ? -1.339 -3.489 19.860 1.00 96.75 145 LYS A CA 1
ATOM 1184 C C . LYS A 1 145 ? -1.449 -3.309 21.369 1.00 96.75 145 LYS A C 1
ATOM 1186 O O . LYS A 1 145 ? -1.964 -4.210 22.017 1.00 96.75 145 LYS A O 1
ATOM 1191 N N . GLU A 1 146 ? -1.090 -2.142 21.891 1.00 95.69 146 GLU A N 1
ATOM 1192 C CA . GLU A 1 146 ? -1.204 -1.818 23.315 1.00 95.69 146 GLU A CA 1
ATOM 1193 C C . GLU A 1 146 ? -2.658 -1.905 23.799 1.00 95.69 146 GLU A C 1
ATOM 1195 O O . GLU A 1 146 ? -2.958 -2.595 24.775 1.00 95.69 146 GLU A O 1
ATOM 1200 N N . ARG A 1 147 ? -3.601 -1.293 23.065 1.00 93.38 147 ARG A N 1
ATOM 1201 C CA . ARG A 1 147 ? -5.038 -1.403 23.370 1.00 93.38 147 ARG A CA 1
ATOM 1202 C C . ARG A 1 147 ? -5.479 -2.867 23.417 1.00 93.38 147 ARG A C 1
ATOM 1204 O O . ARG A 1 147 ? -6.191 -3.269 24.334 1.00 93.38 147 ARG A O 1
ATOM 1211 N N . ARG A 1 148 ? -5.057 -3.671 22.438 1.00 95.56 148 ARG A N 1
ATOM 1212 C CA . ARG A 1 148 ? -5.381 -5.102 22.361 1.00 95.56 148 ARG A CA 1
ATOM 1213 C C . ARG A 1 148 ? -4.781 -5.883 23.532 1.00 95.56 148 ARG A C 1
ATOM 1215 O O . ARG A 1 148 ? -5.480 -6.702 24.119 1.00 95.56 148 ARG A O 1
ATOM 1222 N N . GLU A 1 149 ? -3.523 -5.638 23.869 1.00 96.56 149 GLU A N 1
ATOM 1223 C CA . GLU A 1 149 ? -2.846 -6.282 24.994 1.00 96.56 149 GLU A CA 1
ATOM 1224 C C . GLU A 1 149 ? -3.568 -5.975 26.309 1.00 96.56 149 GLU A C 1
ATOM 1226 O O . GLU A 1 149 ? -3.908 -6.892 27.056 1.00 96.56 149 GLU A O 1
ATOM 1231 N N . ASN A 1 150 ? -3.923 -4.708 26.534 1.00 96.19 150 ASN A N 1
ATOM 1232 C CA . ASN A 1 150 ? -4.709 -4.289 27.690 1.00 96.19 150 ASN A CA 1
ATOM 1233 C C . ASN A 1 150 ? -6.080 -4.989 27.761 1.00 96.19 150 ASN A C 1
ATOM 1235 O O . ASN A 1 150 ? -6.514 -5.360 28.850 1.00 96.19 150 ASN A O 1
ATOM 1239 N N . MET A 1 151 ? -6.740 -5.243 26.623 1.00 94.88 151 MET A N 1
ATOM 1240 C CA . MET A 1 151 ? -8.014 -5.986 26.576 1.00 94.88 151 MET A CA 1
ATOM 1241 C C . MET A 1 151 ? -7.874 -7.473 26.916 1.00 94.88 151 MET A C 1
ATOM 1243 O O . MET A 1 151 ? -8.840 -8.083 27.383 1.00 94.88 151 MET A O 1
ATOM 1247 N N . PHE A 1 152 ? -6.702 -8.065 26.677 1.00 95.69 152 PHE A N 1
ATOM 1248 C CA . PHE A 1 152 ? -6.432 -9.473 26.974 1.00 95.69 152 PHE A CA 1
ATOM 1249 C C . PHE A 1 152 ? -5.932 -9.721 28.397 1.00 95.69 152 PHE A C 1
ATOM 1251 O O . PHE A 1 152 ? -5.898 -10.877 28.824 1.00 95.69 152 PHE A O 1
ATOM 1258 N N . LYS A 1 153 ? -5.591 -8.671 29.153 1.00 96.81 153 LYS A N 1
ATOM 1259 C CA . LYS A 1 153 ? -5.210 -8.809 30.561 1.00 96.81 153 LYS A CA 1
ATOM 1260 C C . LYS A 1 153 ? -6.372 -9.373 31.382 1.00 96.81 153 LYS A C 1
ATOM 1262 O O . LYS A 1 153 ? -7.519 -8.928 31.277 1.00 96.81 153 LYS A O 1
ATOM 1267 N N . ARG A 1 154 ? -6.055 -10.354 32.226 1.00 97.88 154 ARG A N 1
ATOM 1268 C CA . ARG A 1 154 ? -7.005 -11.077 33.079 1.00 97.88 154 ARG A CA 1
ATOM 1269 C C . ARG A 1 154 ? -6.576 -11.016 34.543 1.00 97.88 154 ARG A C 1
ATOM 1271 O O . ARG A 1 154 ? -5.398 -10.857 34.848 1.00 97.88 154 ARG A O 1
ATOM 1278 N N . THR A 1 155 ? -7.542 -11.124 35.442 1.00 96.12 155 THR A N 1
ATOM 1279 C CA . THR A 1 155 ? -7.349 -11.294 36.880 1.00 96.12 155 THR A CA 1
ATOM 1280 C C . THR A 1 155 ? -6.882 -12.719 37.187 1.00 96.12 155 THR A C 1
ATOM 1282 O O . THR A 1 155 ? -6.882 -13.594 36.318 1.00 96.12 155 THR A O 1
ATOM 1285 N N . ARG A 1 156 ? -6.539 -12.989 38.452 1.00 96.38 156 ARG A N 1
ATOM 1286 C CA . ARG A 1 156 ? -6.151 -14.331 38.920 1.00 96.38 156 ARG A CA 1
ATOM 1287 C C . ARG A 1 156 ? -7.215 -15.406 38.651 1.00 96.38 156 ARG A C 1
ATOM 1289 O O . ARG A 1 156 ? -6.860 -16.554 38.426 1.00 96.38 156 ARG A O 1
ATOM 1296 N N . SER A 1 157 ? -8.497 -15.038 38.650 1.00 96.12 157 SER A N 1
ATOM 1297 C CA . SER A 1 157 ? -9.620 -15.935 38.343 1.00 96.12 157 SER A CA 1
ATOM 1298 C C . SER A 1 157 ? -9.906 -16.073 36.841 1.00 96.12 157 SER A C 1
ATOM 1300 O O . SER A 1 157 ? -10.872 -16.726 36.458 1.00 96.12 157 SER A O 1
ATOM 1302 N N . GLY A 1 158 ? -9.102 -15.447 35.973 1.00 96.12 158 GLY A N 1
ATOM 1303 C CA . GLY A 1 158 ? -9.273 -15.490 34.518 1.00 96.12 158 GLY A CA 1
ATOM 1304 C C . GLY A 1 158 ? -10.292 -14.488 33.969 1.00 96.12 158 GLY A C 1
ATOM 1305 O O . GLY A 1 158 ? -10.472 -14.406 32.752 1.00 96.12 158 GLY A O 1
ATOM 1306 N N . GLN A 1 159 ? -10.930 -13.690 34.828 1.00 96.00 159 GLN A N 1
ATOM 1307 C CA . GLN A 1 159 ? -11.833 -12.635 34.385 1.00 96.00 159 GLN A CA 1
ATOM 1308 C C . GLN A 1 159 ? -11.045 -11.494 33.730 1.00 96.00 159 GLN A C 1
ATOM 1310 O O . GLN A 1 159 ? -9.947 -11.167 34.164 1.00 96.00 159 GLN A O 1
ATOM 1315 N N . PRO A 1 160 ? -11.571 -10.857 32.685 1.00 97.62 160 PRO A N 1
ATOM 1316 C CA . PRO A 1 160 ? -10.927 -9.711 32.053 1.00 97.62 160 PRO A CA 1
ATOM 1317 C C . PRO A 1 160 ? -10.834 -8.530 33.024 1.00 97.62 160 PRO A C 1
ATOM 1319 O O . PRO A 1 160 ? -11.777 -8.252 33.766 1.00 97.62 160 PRO A O 1
ATOM 1322 N N . ILE A 1 161 ? -9.713 -7.808 33.005 1.00 97.56 161 ILE A N 1
ATOM 1323 C CA . ILE A 1 161 ? -9.538 -6.645 33.882 1.00 97.56 161 ILE A CA 1
ATOM 1324 C C . ILE A 1 161 ? -10.494 -5.527 33.444 1.00 97.56 161 ILE A C 1
ATOM 1326 O O . ILE A 1 161 ? -10.361 -4.957 32.359 1.00 97.56 161 ILE A O 1
ATOM 1330 N N . MET A 1 162 ? -11.450 -5.192 34.314 1.00 96.81 162 MET A N 1
ATOM 1331 C CA . MET A 1 162 ? -12.517 -4.237 33.998 1.00 96.81 162 MET A CA 1
ATOM 1332 C C . MET A 1 162 ? -12.017 -2.809 33.777 1.00 96.81 162 MET A C 1
ATOM 1334 O O . MET A 1 162 ? -12.596 -2.116 32.948 1.00 96.81 162 MET A O 1
ATOM 1338 N N . LYS A 1 163 ? -10.915 -2.397 34.426 1.00 96.94 163 LYS A N 1
ATOM 1339 C CA . LYS A 1 163 ? -10.286 -1.077 34.223 1.00 96.94 163 LYS A CA 1
ATOM 1340 C C . LYS A 1 163 ? -10.107 -0.766 32.734 1.00 96.94 163 LYS A C 1
ATOM 1342 O O . LYS A 1 163 ? -10.680 0.190 32.228 1.00 96.94 163 LYS A O 1
ATOM 1347 N N . TYR A 1 164 ? -9.385 -1.633 32.024 1.00 97.25 164 TYR A N 1
ATOM 1348 C CA . TYR A 1 164 ? -9.088 -1.420 30.612 1.00 97.25 164 TYR A CA 1
ATOM 1349 C C 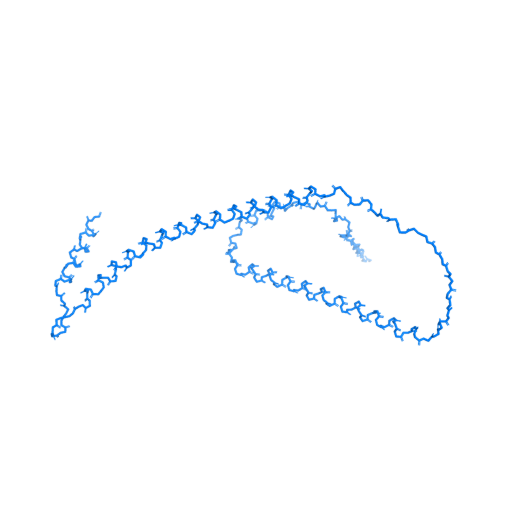. TYR A 1 164 ? -10.348 -1.504 29.743 1.00 97.25 164 TYR A C 1
ATOM 1351 O O . TYR A 1 164 ? -10.483 -0.762 28.773 1.00 97.25 164 TYR A O 1
ATOM 1359 N N . ARG A 1 165 ? -11.292 -2.398 30.068 1.00 95.56 165 ARG A N 1
ATOM 1360 C CA . ARG A 1 165 ? -12.544 -2.525 29.302 1.00 95.56 165 ARG A CA 1
ATOM 1361 C C . ARG A 1 165 ? -13.400 -1.271 29.391 1.00 95.56 165 ARG A C 1
ATOM 1363 O O . ARG A 1 165 ? -13.913 -0.825 28.370 1.00 95.56 165 ARG A O 1
ATOM 1370 N N . ILE A 1 166 ? -13.536 -0.713 30.590 1.00 97.19 166 ILE A N 1
ATOM 1371 C CA . ILE A 1 166 ? -14.281 0.525 30.821 1.00 97.19 166 ILE A CA 1
ATOM 1372 C C . ILE A 1 166 ? -13.600 1.679 30.080 1.00 97.19 166 ILE A C 1
ATOM 1374 O O . ILE A 1 166 ? -14.276 2.383 29.338 1.00 97.19 166 ILE A O 1
ATOM 1378 N N . GLU A 1 167 ? -12.273 1.820 30.187 1.00 96.38 167 GLU A N 1
ATOM 1379 C CA . GLU A 1 167 ? -11.504 2.815 29.419 1.00 96.38 167 GLU A CA 1
ATOM 1380 C C . GLU A 1 167 ? -11.766 2.697 27.908 1.00 96.38 167 GLU A C 1
ATOM 1382 O O . GLU A 1 167 ? -12.007 3.703 27.242 1.00 96.38 167 GLU A O 1
ATOM 1387 N N . HIS A 1 168 ? -11.787 1.476 27.359 1.00 96.00 168 HIS A N 1
ATOM 1388 C CA . HIS A 1 168 ? -12.080 1.269 25.942 1.00 96.00 168 HIS A CA 1
ATOM 1389 C C . HIS A 1 168 ? -13.502 1.702 25.564 1.00 96.00 168 HIS A C 1
ATOM 1391 O O . HIS A 1 168 ? -13.657 2.392 24.557 1.00 96.00 168 HIS A O 1
ATOM 1397 N N . ILE A 1 169 ? -14.509 1.331 26.363 1.00 96.25 169 ILE A N 1
ATOM 1398 C CA . ILE A 1 169 ? -15.909 1.721 26.134 1.00 96.25 169 ILE A CA 1
ATOM 1399 C C . ILE A 1 169 ? -16.039 3.247 26.167 1.00 96.25 169 ILE A C 1
ATOM 1401 O O . ILE A 1 169 ? -16.607 3.835 25.247 1.00 96.25 169 ILE A O 1
ATOM 1405 N N . LEU A 1 170 ? -15.460 3.900 27.178 1.00 96.38 170 LEU A N 1
ATOM 1406 C CA . LEU A 1 170 ? -15.476 5.359 27.301 1.00 96.38 170 LEU A CA 1
ATOM 1407 C C . LEU A 1 170 ? -14.810 6.035 26.099 1.00 96.38 170 LEU A C 1
ATOM 1409 O O . LEU A 1 170 ? -15.387 6.960 25.532 1.00 96.38 170 LEU A O 1
ATOM 1413 N N . GLN A 1 171 ? -13.650 5.536 25.660 1.00 94.69 171 GLN A N 1
ATOM 1414 C CA . GLN A 1 171 ? -12.977 6.050 24.468 1.00 94.69 171 GLN A CA 1
ATOM 1415 C C . GLN A 1 171 ? -13.853 5.898 23.219 1.00 94.69 171 GLN A C 1
ATOM 1417 O O . GLN A 1 171 ? -13.980 6.844 22.452 1.00 94.69 171 GLN A O 1
ATOM 1422 N N . THR A 1 172 ? -14.492 4.739 23.017 1.00 95.38 172 THR A N 1
ATOM 1423 C CA . THR A 1 172 ? -15.371 4.532 21.853 1.00 95.38 172 THR A CA 1
ATOM 1424 C C . THR A 1 172 ? -16.598 5.433 21.873 1.00 95.38 172 THR A C 1
ATOM 1426 O O . THR A 1 172 ? -17.000 5.915 20.820 1.00 95.38 172 THR A O 1
ATOM 1429 N N . LEU A 1 173 ? -17.162 5.701 23.056 1.00 96.56 173 LEU A N 1
ATOM 1430 C CA . LEU A 1 173 ? -18.282 6.628 23.201 1.00 96.56 173 LEU A CA 1
ATOM 1431 C C . LEU A 1 173 ? -17.849 8.064 22.884 1.00 96.56 173 LEU A C 1
ATOM 1433 O O . LEU A 1 173 ? -18.539 8.753 22.138 1.00 96.56 173 LEU A O 1
ATOM 1437 N N . GLN A 1 174 ? -16.684 8.494 23.375 1.00 96.00 174 GLN A N 1
ATOM 1438 C CA . GLN A 1 174 ? -16.129 9.811 23.054 1.00 96.00 174 GLN A CA 1
ATOM 1439 C C . GLN A 1 174 ? -15.794 9.962 21.568 1.00 96.00 174 GLN A C 1
ATOM 1441 O O . GLN A 1 174 ? -16.075 11.008 20.994 1.00 96.00 174 GLN A O 1
ATOM 1446 N N . ASP A 1 175 ? -15.214 8.935 20.947 1.00 93.81 175 ASP A N 1
ATOM 1447 C CA . ASP A 1 175 ? -14.890 8.941 19.519 1.00 93.81 175 ASP A CA 1
ATOM 1448 C C . ASP A 1 175 ? -16.159 8.931 18.654 1.00 93.81 175 ASP A C 1
ATOM 1450 O O . ASP A 1 175 ? -16.156 9.519 17.582 1.00 93.81 175 ASP A O 1
ATOM 1454 N N . SER A 1 176 ? -17.247 8.301 19.116 1.00 93.69 176 SER A N 1
ATOM 1455 C CA . SER A 1 176 ? -18.543 8.320 18.420 1.00 93.69 176 SER A CA 1
ATOM 1456 C C . SER A 1 176 ? -19.318 9.633 18.564 1.00 93.69 176 SER A C 1
ATOM 1458 O O . SER A 1 176 ? -20.231 9.886 17.785 1.00 93.69 176 SER A O 1
ATOM 1460 N N . ALA A 1 177 ? -18.986 10.440 19.575 1.00 92.56 177 ALA A N 1
ATOM 1461 C CA . ALA A 1 177 ? -19.624 11.727 19.843 1.00 92.56 177 ALA A CA 1
ATOM 1462 C C . ALA A 1 177 ? -18.902 12.913 19.173 1.00 92.56 177 ALA A C 1
ATOM 1464 O O . ALA A 1 177 ? -19.415 14.030 19.216 1.00 92.56 177 ALA A O 1
ATOM 1465 N N . LYS A 1 178 ? -17.714 12.680 18.606 1.00 79.56 178 LYS A N 1
ATOM 1466 C CA . LYS A 1 178 ? -16.934 13.651 17.827 1.00 79.56 178 LYS A CA 1
ATOM 1467 C C . LYS A 1 178 ? -17.239 13.519 16.343 1.00 79.56 178 LYS A C 1
ATOM 1469 O O . LYS A 1 178 ? -17.239 14.577 15.681 1.00 79.56 178 LYS A O 1
#

Radius of gyration: 38.45 Å; Cα contacts (8 Å, |Δi|>4): 16; chains: 1; bounding box: 85×48×113 Å

Mean predicted aligned error: 21.23 Å

Secondary structure (DSSP, 8-state):
--PPPP---------S---SS-----HHHHHHHHH------HHHHHHHHHHHHHHHHHHHHHHHHHHHHHHHHHHTTS-S-------------------S-HHHHHHHHHHHHHHHHHHHHHHHHHHHHHHHHHHHHHHHHHHHHHHHHHHH-B-TTS-B-HHHHHHHHHHHHHHH--

Sequence (178 aa):
MKNQPSKDGKKKNFNQKKRLGGKGLSLEAFANAKSKIDGYNPSLIKKQREFYKNAKCVNKYKKSLKQQNAQHDHISKEDTTKLPQEDEEAGTSRKMHNKQNKGHYQSLREVYEKKHEEEEKAKAEKEAMLQARNKEREVVESKRKERRENMFKRTRSGQPIMKYRIEHILQTLQDSAK

Solvent-accessible surface area (backbone atoms only — not comparable to full-atom values): 11278 Å² total; per-residue (Å²): 138,85,89,80,85,84,85,82,78,80,78,78,79,84,87,80,80,86,59,93,80,68,82,71,80,49,70,66,55,54,51,47,67,70,69,52,82,64,77,85,49,69,67,62,56,49,52,53,53,50,52,53,52,50,53,52,52,52,52,51,49,55,52,53,52,51,52,54,52,55,51,52,64,54,56,74,73,66,83,76,87,81,85,89,85,90,86,85,86,86,87,79,88,76,79,75,88,84,81,81,62,75,64,59,60,52,55,54,49,53,55,50,51,53,52,50,53,52,51,52,50,56,48,51,55,51,49,54,53,49,50,54,55,48,52,56,48,49,55,54,49,49,53,52,49,51,55,50,53,47,60,68,39,54,45,98,87,66,48,64,44,58,71,49,51,51,52,50,53,54,49,51,52,53,63,72,73,107

pLDDT: mean 76.48, std 21.31, range [31.45, 97.88]

InterPro domains:
  IPR013730 Fyv7/TAP26 [PF08524] (45-174)

Foldseek 3Di:
DDDDDDDPPPDDDPPPDPDPPDDPDPPVRVVCVVPDPPPDDVVVVVVVVVVVVVVVVVVVVVVVVVVVVVVVVVVVVPPDDDDDDDDDDDDDPDPDPPDPCPVVVVVVVVVVVVVVVVVVVVVVVVVVVVVVVVVVVVVVVVVVVVLVVLQCDADPVRHRDVVSVVVVVVVVVVVVVD